Protein AF-A0A949HWE5-F1 (afdb_monomer)

Nearest PDB structures (foldseek):
  2y3c-assembly1_A  TM=7.876E-01  e=1.102E-12  Treponema denticola
  5hha-assembly1_A  TM=7.358E-01  e=3.346E-11  Pseudomonas aeruginosa PAO1

pLDDT: mean 82.24, std 19.06, range [35.03, 98.81]

Secondary structure (DSSP, 8-state):
-----------------HHHHHHHHHHHHHTTS-SEEE-TT--EEEEEPPEEEEES----TTS-------EEEEE-S-EEEESSPPBHHHHHHHHSS---SS-TT----GGG-TTPPPPPS--TTSBP-S--HHHHHHHHHHHHHSHHHHHTT----PPPHHHHHHHHHTT--SSSSSSS-GGGGGGT---TTTSTTS---TT-S---TTS---TTSSS----SS---PPPSS-EE-

Foldseek 3Di:
DDDDPPPDDPDPDDPDPPVVVVVVVVVVVVVPDDQWDAAPLGFIKGWDDWDKDWWFDDDDVPPPPQQRDTAMETEPHIDIDTLWAQFQQNLCVQVVHAPAPQAPPDPDDCPQFVQADRADNDRRQWHGDPADQVNQQVSQVSSCVDPRNVVVVHGGGFAAPSRLVCLQCVPPPDPGLDDDDPVCVLQAAQDDPRVSRAADGIPPHDHGPRSRGHSRYRDDGDHPDDDDRDDPHYHYD

Sequence (237 aa):
MKRLLIAIFLAVFVPLGIASYAVLTVLLAFFQSPQELTNSIGMKFRRIAPGSYLMGTQEHPGSPKIGEQVHRVKINHPFYLGVYEVTQAQYERIMGTTPSFYQAPNIQPAFLHPNRSAPKSDTSGYPVEKVSWEDATEFCERLSDLAEEKAAGRIYHLPTEAQWEYACRAGTKSSFSFDGEPNNLGEYGWYWDNSRGQTHPVGELKPNAWGLYDMHGNVSEWCLDWFDQYPETTQTD

Mean predicted aligned error: 10.48 Å

Radius of gyration: 21.4 Å; Cα contacts (8 Å, |Δi|>4): 353; chains: 1; bounding box: 64×41×55 Å

Structure (mmCIF, N/CA/C/O backbone):
data_AF-A0A949HWE5-F1
#
_entry.id   AF-A0A949HWE5-F1
#
loop_
_atom_site.group_PDB
_atom_site.id
_atom_site.type_symbol
_atom_site.label_atom_id
_atom_site.label_alt_id
_atom_site.label_comp_id
_atom_site.label_asym_id
_atom_site.label_entity_id
_atom_site.label_seq_id
_atom_site.pdbx_PDB_ins_code
_atom_site.Cartn_x
_atom_site.Cartn_y
_atom_site.Cartn_z
_atom_site.occupancy
_atom_site.B_iso_or_equiv
_atom_site.auth_seq_id
_atom_site.auth_comp_id
_atom_site.auth_asym_id
_atom_site.auth_atom_id
_atom_site.pdbx_PDB_model_num
ATOM 1 N N . MET A 1 1 ? -34.490 -22.478 -12.183 1.00 38.81 1 MET A N 1
ATOM 2 C CA . MET A 1 1 ? -34.540 -23.413 -11.034 1.00 38.81 1 MET A CA 1
ATOM 3 C C . MET A 1 1 ? -33.124 -23.706 -10.540 1.00 38.81 1 MET A C 1
ATOM 5 O O . MET A 1 1 ? -32.494 -24.635 -11.022 1.00 38.81 1 MET A O 1
ATOM 9 N N . LYS A 1 2 ? -32.599 -22.904 -9.610 1.00 35.03 2 LYS A N 1
ATOM 10 C CA . LYS A 1 2 ? -31.401 -23.227 -8.817 1.00 35.03 2 LYS A CA 1
ATOM 11 C C . LYS A 1 2 ? -31.800 -23.018 -7.359 1.00 35.03 2 LYS A C 1
ATOM 13 O O . LYS A 1 2 ? -32.315 -21.959 -7.016 1.00 35.03 2 LYS A O 1
ATOM 18 N N . ARG A 1 3 ? -31.730 -24.092 -6.572 1.00 38.19 3 ARG A N 1
ATOM 19 C CA . ARG A 1 3 ? -32.268 -24.174 -5.211 1.00 38.19 3 ARG A CA 1
ATOM 20 C C . ARG A 1 3 ? -31.373 -23.381 -4.261 1.00 38.19 3 ARG A C 1
ATOM 22 O O . ARG A 1 3 ? -30.200 -23.699 -4.108 1.00 38.19 3 ARG A O 1
ATOM 29 N N . LEU A 1 4 ? -31.966 -22.362 -3.653 1.00 36.38 4 LEU A N 1
ATOM 30 C CA . LEU A 1 4 ? -31.455 -21.616 -2.515 1.00 36.38 4 LEU A CA 1
ATOM 31 C C . LEU A 1 4 ? -31.485 -22.555 -1.294 1.00 36.38 4 LEU A C 1
ATOM 33 O O . LEU A 1 4 ? -32.560 -22.917 -0.820 1.00 36.38 4 LEU A O 1
ATOM 37 N N . LEU A 1 5 ? -30.322 -23.014 -0.831 1.00 37.12 5 LEU A N 1
ATOM 38 C CA . LEU A 1 5 ? -30.193 -23.721 0.444 1.00 37.12 5 LEU A CA 1
ATOM 39 C C . LEU A 1 5 ? -30.202 -22.672 1.561 1.00 37.12 5 LEU A C 1
ATOM 41 O O . LEU A 1 5 ? -29.175 -22.095 1.901 1.00 37.12 5 LEU A O 1
ATOM 45 N N . ILE A 1 6 ? -31.390 -22.400 2.097 1.00 39.31 6 ILE A N 1
ATOM 46 C CA . ILE A 1 6 ? -31.556 -21.689 3.365 1.00 39.31 6 ILE A CA 1
ATOM 47 C C . ILE A 1 6 ? -31.196 -22.691 4.467 1.00 39.31 6 ILE A C 1
ATOM 49 O O . ILE A 1 6 ? -31.960 -23.614 4.748 1.00 39.31 6 ILE A O 1
ATOM 53 N N . ALA A 1 7 ? -30.012 -22.545 5.059 1.00 39.16 7 ALA A N 1
ATOM 54 C CA . ALA A 1 7 ? -29.646 -23.270 6.268 1.00 39.16 7 ALA A CA 1
ATOM 55 C C . ALA A 1 7 ? -30.418 -22.667 7.452 1.00 39.16 7 ALA A C 1
ATOM 57 O O . ALA A 1 7 ? -30.064 -21.613 7.975 1.00 39.16 7 ALA A O 1
ATOM 58 N N . ILE A 1 8 ? -31.509 -23.321 7.849 1.00 39.44 8 ILE A N 1
ATOM 59 C CA . ILE A 1 8 ? -32.226 -23.018 9.090 1.00 39.44 8 ILE A CA 1
ATOM 60 C C . ILE A 1 8 ? -31.390 -23.594 10.238 1.00 39.44 8 ILE A C 1
ATOM 62 O O . ILE A 1 8 ? -31.397 -24.801 10.473 1.00 39.44 8 ILE A O 1
ATOM 66 N N . PHE A 1 9 ? -30.651 -22.740 10.946 1.00 40.50 9 PHE A N 1
ATOM 67 C CA . PHE A 1 9 ? -30.044 -23.109 12.222 1.00 40.50 9 PHE A CA 1
ATOM 68 C C . PHE A 1 9 ? -31.132 -23.123 13.301 1.00 40.50 9 PHE A C 1
ATOM 70 O O . PHE A 1 9 ? -31.633 -22.080 13.718 1.00 40.50 9 PHE A O 1
ATOM 77 N N . LEU A 1 10 ? -31.504 -24.321 13.756 1.00 37.59 10 LEU A N 1
ATOM 78 C CA . LEU A 1 10 ? -32.236 -24.509 15.006 1.00 37.59 10 LEU A CA 1
ATOM 79 C C . LEU A 1 10 ? -31.323 -24.075 16.161 1.00 37.59 10 LEU A C 1
ATOM 81 O O . LEU A 1 10 ? -30.383 -24.784 16.519 1.00 37.59 10 LEU A O 1
ATOM 85 N N . ALA A 1 11 ? -31.585 -22.900 16.729 1.00 42.94 11 ALA A N 1
ATOM 86 C CA . ALA A 1 11 ? -30.927 -22.449 17.946 1.00 42.94 11 ALA A CA 1
ATOM 87 C C . ALA A 1 11 ? -31.433 -23.285 19.132 1.00 42.94 11 ALA A C 1
ATOM 89 O O . ALA A 1 11 ? -32.520 -23.053 19.660 1.00 42.94 11 ALA A O 1
ATOM 90 N N . VAL A 1 12 ? -30.647 -24.278 19.551 1.00 41.66 12 VAL A N 1
ATOM 91 C CA . VAL A 1 12 ? -30.813 -24.905 20.865 1.00 41.66 12 VAL A CA 1
ATOM 92 C C . VAL A 1 12 ? -30.362 -23.876 21.899 1.00 41.66 12 VAL A C 1
ATOM 94 O O . VAL A 1 12 ? -29.180 -23.552 21.991 1.00 41.66 12 VAL A O 1
ATOM 97 N N . PHE A 1 13 ? -31.317 -23.318 22.643 1.00 47.50 13 PHE A N 1
ATOM 98 C CA . PHE A 1 13 ? -31.061 -22.308 23.668 1.00 47.50 13 PHE A CA 1
ATOM 99 C C . PHE A 1 13 ? -30.463 -22.984 24.911 1.00 47.50 13 PHE A C 1
ATOM 101 O O . PHE A 1 13 ? -31.169 -23.354 25.847 1.00 47.50 13 PHE A O 1
ATOM 108 N N . VAL A 1 14 ? -29.149 -23.204 24.899 1.00 55.50 14 VAL A N 1
ATOM 109 C CA . VAL A 1 14 ? -28.396 -23.551 26.109 1.00 55.50 14 VAL A CA 1
ATOM 110 C C . VAL A 1 14 ? -28.066 -22.235 26.820 1.00 55.50 14 VAL A C 1
ATOM 112 O O . VAL A 1 14 ? -27.468 -21.363 26.186 1.00 55.50 14 VAL A O 1
ATOM 115 N N . PRO A 1 15 ? -28.441 -22.038 28.098 1.00 53.91 15 PRO A N 1
ATOM 116 C CA . PRO A 1 15 ? -28.101 -20.824 28.826 1.00 53.91 15 PRO A CA 1
ATOM 117 C C . PRO A 1 15 ? -26.590 -20.811 29.079 1.00 53.91 15 PRO A C 1
ATOM 119 O O . PRO A 1 15 ? -26.083 -21.418 30.019 1.00 53.91 15 PRO A O 1
ATOM 122 N N . LEU A 1 16 ? -25.855 -20.156 28.186 1.00 56.56 16 LEU A N 1
ATOM 123 C CA . LEU A 1 16 ? -24.427 -19.916 28.324 1.00 56.56 16 LEU A CA 1
ATOM 124 C C . LEU A 1 16 ? -24.213 -18.736 29.281 1.00 56.56 16 LEU A C 1
ATOM 126 O O . LEU A 1 16 ? -24.880 -17.708 29.171 1.00 56.56 16 LEU A O 1
ATOM 130 N N . GLY A 1 17 ? -23.287 -18.886 30.232 1.00 59.69 17 GLY A N 1
ATOM 131 C CA . GLY A 1 17 ? -22.918 -17.812 31.159 1.00 59.69 17 GLY A CA 1
ATOM 132 C C . GLY A 1 17 ? -22.371 -16.580 30.426 1.00 59.69 17 GLY A C 1
ATOM 133 O O . GLY A 1 17 ? -21.904 -16.678 29.294 1.00 59.69 17 GLY A O 1
ATOM 134 N N . ILE A 1 18 ? -22.389 -15.414 31.082 1.00 61.22 18 ILE A N 1
ATOM 135 C CA . ILE A 1 18 ? -22.022 -14.106 30.495 1.00 61.22 18 ILE A CA 1
ATOM 136 C C . ILE A 1 18 ? -20.657 -14.142 29.772 1.00 61.22 18 ILE A C 1
ATOM 138 O O . ILE A 1 18 ? -20.526 -13.602 28.675 1.00 61.22 18 ILE A O 1
ATOM 142 N N . ALA A 1 19 ? -19.664 -14.847 30.328 1.00 58.31 19 ALA A N 1
ATOM 143 C CA . ALA A 1 19 ? -18.353 -15.029 29.699 1.00 58.31 19 ALA A CA 1
ATOM 144 C C . ALA A 1 19 ? -18.422 -15.830 28.384 1.00 58.31 19 ALA A C 1
ATOM 146 O O . ALA A 1 19 ? -17.785 -15.471 27.399 1.00 58.31 19 ALA A O 1
ATOM 147 N N . SER A 1 20 ? -19.240 -16.882 28.333 1.00 59.69 20 SER A N 1
ATOM 148 C CA . SER A 1 20 ? -19.458 -17.690 27.130 1.00 59.69 20 SER A CA 1
ATOM 149 C C . SER A 1 20 ? -20.243 -16.934 26.055 1.00 59.69 20 SER A C 1
ATOM 151 O O . SER A 1 20 ? -20.000 -17.152 24.872 1.00 59.69 20 SER A O 1
ATOM 153 N N . TYR A 1 21 ? -21.131 -16.013 26.443 1.00 59.31 21 TYR A N 1
ATOM 154 C CA . TYR A 1 21 ? -21.848 -15.148 25.503 1.00 59.31 21 TYR A CA 1
ATOM 155 C C . TYR A 1 21 ? -20.911 -14.126 24.845 1.00 59.31 21 TYR A C 1
ATOM 157 O O . TYR A 1 21 ? -20.956 -13.959 23.631 1.00 59.31 21 TYR A O 1
ATOM 165 N N . ALA A 1 22 ? -20.011 -13.507 25.620 1.00 60.22 22 ALA A N 1
ATOM 166 C CA . ALA A 1 22 ? -18.993 -12.588 25.104 1.00 60.22 22 ALA A CA 1
ATOM 167 C C . ALA A 1 22 ? -17.976 -13.289 24.183 1.00 60.22 22 ALA A C 1
ATOM 169 O O . ALA A 1 22 ? -17.593 -12.755 23.146 1.00 60.22 22 ALA A O 1
ATOM 170 N N . VAL A 1 23 ? -17.567 -14.515 24.523 1.00 59.81 23 VAL A N 1
ATOM 171 C CA . VAL A 1 23 ? -16.705 -15.328 23.650 1.00 59.81 23 VAL A CA 1
ATOM 172 C C . VAL A 1 23 ? -17.436 -15.696 22.354 1.00 59.81 23 VAL A C 1
ATOM 174 O O . VAL A 1 23 ? -16.849 -15.604 21.279 1.00 59.81 23 VAL A O 1
ATOM 177 N N . LEU A 1 24 ? -18.724 -16.052 22.425 1.00 55.31 24 LEU A N 1
ATOM 178 C CA . LEU A 1 24 ? -19.527 -16.385 21.247 1.00 55.31 24 LEU A CA 1
ATOM 179 C C . LEU A 1 24 ? -19.761 -15.170 20.334 1.00 55.31 24 LEU A C 1
ATOM 181 O O . LEU A 1 24 ? -19.674 -15.313 19.117 1.00 55.31 24 LEU A O 1
ATOM 185 N N . THR A 1 25 ? -20.011 -13.975 20.879 1.00 56.41 25 THR A N 1
ATOM 186 C CA . THR A 1 25 ? -20.168 -12.749 20.074 1.00 56.41 25 THR A CA 1
ATOM 187 C C . THR A 1 25 ? -18.863 -12.315 19.414 1.00 56.41 25 THR A C 1
ATOM 189 O O . THR A 1 25 ? -18.885 -11.937 18.244 1.00 56.41 25 THR A O 1
ATOM 192 N N . VAL A 1 26 ? -17.721 -12.430 20.101 1.00 59.00 26 VAL A N 1
ATOM 193 C CA . VAL A 1 26 ? -16.399 -12.177 19.500 1.00 59.00 26 VAL A CA 1
ATOM 194 C C . VAL A 1 26 ? -16.118 -13.181 18.380 1.00 59.00 26 VAL A C 1
ATOM 196 O O . VAL A 1 26 ? -15.745 -12.775 17.282 1.00 59.00 26 VAL A O 1
ATOM 199 N N . LEU A 1 27 ? -16.365 -14.476 18.604 1.00 53.75 27 LEU A N 1
ATOM 200 C CA . LEU A 1 27 ? -16.194 -15.504 17.572 1.00 53.75 27 LEU A CA 1
ATOM 201 C C . LEU A 1 27 ? -17.100 -15.258 16.354 1.00 53.75 27 LEU A C 1
ATOM 203 O O . LEU A 1 27 ? -16.629 -15.355 15.224 1.00 53.75 27 LEU A O 1
ATOM 207 N N . LEU A 1 28 ? -18.365 -14.879 16.557 1.00 52.12 28 LEU A N 1
ATOM 208 C CA . LEU A 1 28 ? -19.285 -14.540 15.465 1.00 52.12 28 LEU A CA 1
ATOM 209 C C . LEU A 1 28 ? -18.834 -13.295 14.683 1.00 52.12 28 LEU A C 1
ATOM 211 O O . LEU A 1 28 ? -18.900 -13.312 13.457 1.00 52.12 28 LEU A O 1
ATOM 215 N N . ALA A 1 29 ? -18.318 -12.258 15.351 1.00 53.81 29 ALA A N 1
ATOM 216 C CA . ALA A 1 29 ? -17.781 -11.067 14.685 1.00 53.81 29 ALA A CA 1
ATOM 217 C C . ALA A 1 29 ? -16.523 -11.379 13.847 1.00 53.81 29 ALA A C 1
ATOM 219 O O . ALA A 1 29 ? -16.365 -10.852 12.745 1.00 53.81 29 ALA A O 1
ATOM 220 N N . PHE A 1 30 ? -15.658 -12.292 14.310 1.00 52.59 30 PHE A N 1
ATOM 221 C CA . PHE A 1 30 ? -14.517 -12.790 13.526 1.00 52.59 30 PHE A CA 1
ATOM 222 C C . PHE A 1 30 ? -14.948 -13.525 12.247 1.00 52.59 30 PHE A C 1
ATOM 224 O O . PHE A 1 30 ? -14.266 -13.404 11.232 1.00 52.59 30 PHE A O 1
ATOM 231 N N . PHE A 1 31 ? -16.078 -14.238 12.270 1.00 53.22 31 PHE A N 1
ATOM 232 C CA . PHE A 1 31 ? -16.641 -14.915 11.093 1.00 53.22 31 PHE A CA 1
ATOM 233 C C . PHE A 1 31 ? -17.443 -13.995 10.154 1.00 53.22 31 PHE A C 1
ATOM 235 O O . PHE A 1 31 ? -17.832 -14.435 9.074 1.00 53.22 31 PHE A O 1
ATOM 242 N N . GLN A 1 32 ? -17.703 -12.741 10.536 1.00 61.12 32 GLN A N 1
ATOM 243 C CA . GLN A 1 32 ? -18.541 -11.818 9.758 1.00 61.12 32 GLN A CA 1
ATOM 244 C C . GLN A 1 32 ? -17.756 -10.846 8.869 1.00 61.12 32 GLN A C 1
ATOM 246 O O . GLN A 1 32 ? -18.315 -10.345 7.894 1.00 61.12 32 GLN A O 1
ATOM 251 N N . SER A 1 33 ? -16.480 -10.584 9.160 1.00 77.25 33 SER A N 1
ATOM 252 C CA . SER A 1 33 ? -15.671 -9.675 8.340 1.00 77.25 33 SER A CA 1
ATOM 253 C C . SER A 1 33 ? -15.203 -10.358 7.050 1.00 77.25 33 SER A C 1
ATOM 255 O O . SER A 1 33 ? -14.587 -11.425 7.124 1.00 77.25 33 SER A O 1
ATOM 257 N N . PRO A 1 34 ? -15.458 -9.772 5.867 1.00 87.56 34 PRO A N 1
ATOM 258 C CA . PRO A 1 34 ? -15.108 -10.405 4.604 1.00 87.56 34 PRO A CA 1
ATOM 259 C C . PRO A 1 34 ? -13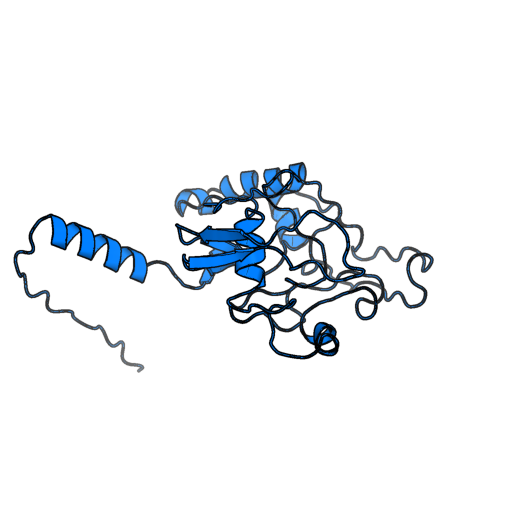.586 -10.473 4.403 1.00 87.56 34 PRO A C 1
ATOM 261 O O . PRO A 1 34 ? -12.838 -9.600 4.829 1.00 87.56 34 PRO A O 1
ATOM 264 N N . GLN A 1 35 ? -13.105 -11.518 3.727 1.00 92.00 35 GLN A N 1
ATOM 265 C CA . GLN A 1 35 ? -11.674 -11.651 3.414 1.00 92.00 35 GLN A CA 1
ATOM 266 C C . GLN A 1 35 ? -11.195 -10.578 2.420 1.00 92.00 35 GLN A C 1
ATOM 268 O O . GLN A 1 35 ? -10.030 -10.174 2.443 1.00 92.00 35 GLN A O 1
ATOM 273 N N . GLU A 1 36 ? -12.105 -10.120 1.561 1.00 94.81 36 GLU A N 1
ATOM 274 C CA . GLU A 1 36 ? -11.892 -9.070 0.575 1.00 94.81 36 GLU A CA 1
ATOM 275 C C . GLU A 1 36 ? -12.980 -8.008 0.711 1.00 94.81 36 GLU A C 1
ATOM 277 O O . GLU A 1 36 ? -14.156 -8.316 0.906 1.00 94.81 36 GLU A O 1
ATOM 282 N N . LEU A 1 37 ? -12.586 -6.751 0.578 1.00 95.62 37 LEU A N 1
ATOM 283 C CA . LEU A 1 37 ? -13.469 -5.597 0.630 1.00 95.62 37 LEU A CA 1
ATOM 284 C C . LEU A 1 37 ? -13.268 -4.774 -0.641 1.00 95.62 37 LEU A C 1
ATOM 286 O O . LEU A 1 37 ? -12.148 -4.638 -1.120 1.00 95.62 37 LEU A O 1
ATOM 290 N N . THR A 1 38 ? -14.337 -4.204 -1.190 1.00 98.06 38 THR A N 1
ATOM 291 C CA . THR A 1 38 ? -14.241 -3.148 -2.206 1.00 98.06 38 THR A CA 1
ATOM 292 C C . THR A 1 38 ? -14.961 -1.911 -1.693 1.00 98.06 38 THR A C 1
ATOM 294 O O . THR A 1 38 ? -16.103 -2.012 -1.237 1.00 98.06 38 THR A O 1
ATOM 297 N N . ASN A 1 39 ? -14.286 -0.763 -1.710 1.00 98.06 39 ASN A N 1
ATOM 298 C CA . ASN A 1 39 ? -14.859 0.491 -1.226 1.00 98.06 39 ASN A CA 1
ATOM 299 C C . ASN A 1 39 ? -15.674 1.223 -2.310 1.00 98.06 39 ASN A C 1
ATOM 301 O O . ASN A 1 39 ? -15.808 0.745 -3.439 1.00 98.06 39 ASN A O 1
ATOM 305 N N . SER A 1 40 ? -16.237 2.382 -1.971 1.00 98.25 40 SER A N 1
ATOM 306 C CA . SER A 1 40 ? -17.106 3.177 -2.857 1.00 98.25 40 SER A CA 1
ATOM 307 C C . SER A 1 40 ? -16.428 3.689 -4.132 1.00 98.25 40 SER A C 1
ATOM 309 O O . SER A 1 40 ? -17.114 3.982 -5.114 1.00 98.25 40 SER A O 1
ATOM 311 N N . ILE A 1 41 ? -15.094 3.757 -4.157 1.00 97.81 41 ILE A N 1
ATOM 312 C CA . ILE A 1 41 ? -14.315 4.173 -5.331 1.00 97.81 41 ILE A CA 1
ATOM 313 C C . ILE A 1 41 ? -13.671 2.997 -6.079 1.00 97.81 41 ILE A C 1
ATOM 315 O O . ILE A 1 41 ? -12.908 3.210 -7.018 1.00 97.81 41 ILE A O 1
ATOM 319 N N . GLY A 1 42 ? -13.993 1.757 -5.700 1.00 98.00 42 GLY A N 1
ATOM 320 C CA . GLY A 1 42 ? -13.513 0.552 -6.377 1.00 98.00 42 GLY A CA 1
ATOM 321 C C . GLY A 1 42 ? -12.129 0.070 -5.934 1.00 98.00 42 GLY A C 1
ATOM 322 O O . GLY A 1 42 ? -11.601 -0.861 -6.543 1.00 98.00 42 GLY A O 1
ATOM 323 N N . MET A 1 43 ? -11.536 0.651 -4.885 1.00 98.62 43 MET A N 1
ATOM 324 C CA . MET A 1 43 ? -10.314 0.104 -4.288 1.00 98.62 43 MET A CA 1
ATOM 325 C C . MET A 1 43 ? -10.621 -1.229 -3.616 1.00 98.62 43 MET A C 1
ATOM 327 O O . MET A 1 43 ? -11.601 -1.349 -2.876 1.00 98.62 43 MET A O 1
ATOM 331 N N . LYS A 1 44 ? -9.760 -2.218 -3.857 1.00 98.62 44 LYS A N 1
ATOM 332 C CA . LYS A 1 44 ? -9.839 -3.536 -3.230 1.00 98.62 44 LYS A CA 1
ATOM 333 C C . LYS A 1 44 ? -8.917 -3.590 -2.024 1.00 98.62 44 LYS A C 1
ATOM 335 O O . LYS A 1 44 ? -7.771 -3.163 -2.114 1.00 98.62 44 LYS A O 1
ATOM 340 N N . PHE A 1 45 ? -9.395 -4.186 -0.941 1.00 98.69 45 PHE A N 1
ATOM 341 C CA . PHE A 1 45 ? -8.625 -4.402 0.272 1.00 98.69 45 PHE A CA 1
ATOM 342 C C . PHE A 1 45 ? -8.651 -5.867 0.686 1.00 98.69 45 PHE A C 1
ATOM 344 O O . PHE A 1 45 ? -9.669 -6.552 0.551 1.00 98.69 45 PHE A O 1
ATOM 351 N N . ARG A 1 46 ? -7.530 -6.332 1.230 1.00 98.31 46 ARG A N 1
ATOM 352 C CA . ARG A 1 46 ? -7.341 -7.673 1.776 1.00 98.31 46 ARG A CA 1
ATOM 353 C C . ARG A 1 46 ? -7.342 -7.604 3.294 1.00 98.31 46 ARG A C 1
ATOM 355 O O . ARG A 1 46 ? -6.575 -6.837 3.869 1.00 98.31 46 ARG A O 1
ATOM 362 N N . ARG A 1 47 ? -8.151 -8.440 3.945 1.00 97.88 47 ARG A N 1
ATOM 363 C CA . ARG A 1 47 ? -8.083 -8.601 5.400 1.00 97.88 47 ARG A CA 1
ATOM 364 C C . ARG A 1 47 ? -6.822 -9.375 5.785 1.00 97.88 47 ARG A C 1
ATOM 366 O O . ARG A 1 47 ? -6.685 -10.545 5.424 1.00 97.88 47 ARG A O 1
ATOM 373 N N . ILE A 1 48 ? -5.952 -8.753 6.566 1.00 97.94 48 ILE A N 1
ATOM 374 C CA . ILE A 1 48 ? -4.736 -9.345 7.120 1.00 97.94 48 ILE A CA 1
ATOM 375 C C . ILE A 1 48 ? -5.019 -9.799 8.551 1.00 97.94 48 ILE A C 1
ATOM 377 O O . ILE A 1 48 ? -5.577 -9.059 9.362 1.00 97.94 48 ILE A O 1
ATOM 381 N N . ALA A 1 49 ? -4.711 -11.060 8.853 1.00 96.88 49 ALA A N 1
ATOM 382 C CA . ALA A 1 49 ? -4.962 -11.631 10.171 1.00 96.88 49 ALA A CA 1
ATOM 383 C C . ALA A 1 49 ? -3.871 -11.216 11.178 1.00 96.88 49 ALA A C 1
ATOM 385 O O . ALA A 1 49 ? -2.707 -11.111 10.786 1.00 96.88 49 ALA A O 1
ATOM 386 N N . PRO A 1 50 ? -4.211 -11.063 12.475 1.00 96.44 50 PRO A N 1
ATOM 387 C CA . PRO A 1 50 ? -3.223 -10.892 13.534 1.00 96.44 50 PRO A CA 1
ATOM 388 C C . PRO A 1 50 ? -2.169 -11.994 13.498 1.00 96.44 50 PRO A C 1
ATOM 390 O O . PRO A 1 50 ? -2.459 -13.138 13.135 1.00 96.44 50 PRO A O 1
ATOM 393 N N . GLY A 1 51 ? -0.968 -11.674 13.955 1.00 96.06 51 GLY A N 1
ATOM 394 C CA . GLY A 1 51 ? 0.106 -12.648 14.031 1.00 96.06 51 GLY A CA 1
ATOM 395 C C . GLY A 1 51 ? 1.396 -12.056 14.561 1.00 96.06 51 GLY A C 1
ATOM 396 O O . GLY A 1 51 ? 1.423 -11.004 15.199 1.00 96.06 51 GLY A O 1
ATOM 397 N N . SER A 1 52 ? 2.485 -12.782 14.363 1.00 95.00 52 SER A N 1
ATOM 398 C CA . SER A 1 52 ? 3.809 -12.322 14.761 1.00 95.00 52 SER A CA 1
ATOM 399 C C . SER A 1 52 ? 4.841 -12.790 13.758 1.00 95.00 52 SER A C 1
ATOM 401 O O . SER A 1 52 ? 4.746 -13.906 13.244 1.00 95.00 52 SER A O 1
ATOM 403 N N . TYR A 1 53 ? 5.846 -11.959 13.530 1.00 93.62 53 TYR A N 1
ATOM 404 C CA . TYR A 1 53 ? 6.941 -12.250 12.618 1.00 93.62 53 TYR A CA 1
ATOM 405 C C . TYR A 1 53 ? 8.240 -11.620 13.124 1.00 93.62 53 TYR A C 1
ATOM 407 O O . TYR A 1 53 ? 8.262 -10.964 14.170 1.00 93.62 53 TYR A O 1
ATOM 415 N N . LEU A 1 54 ? 9.332 -11.916 12.426 1.00 90.88 54 LEU A N 1
ATOM 416 C CA . LEU A 1 54 ? 10.610 -11.251 12.629 1.00 90.88 54 LEU A CA 1
ATOM 417 C C . LEU A 1 54 ? 10.736 -10.177 11.552 1.00 90.88 54 LEU A C 1
ATOM 419 O O . LEU A 1 54 ? 10.744 -10.529 10.372 1.00 90.88 54 LEU A O 1
ATOM 423 N N . MET A 1 55 ? 10.776 -8.919 11.979 1.00 89.25 55 MET A N 1
ATOM 424 C CA . MET A 1 55 ? 10.956 -7.762 11.108 1.00 89.25 55 MET A CA 1
ATOM 425 C C . MET A 1 55 ? 12.443 -7.472 10.924 1.00 89.25 55 MET A C 1
ATOM 427 O O . MET A 1 55 ? 13.222 -7.728 11.846 1.00 89.25 55 MET A O 1
ATOM 431 N N . GLY A 1 56 ? 12.821 -6.950 9.759 1.00 84.62 56 GLY A N 1
ATOM 432 C CA . GLY A 1 56 ? 14.199 -6.612 9.410 1.00 84.62 56 GLY A CA 1
ATOM 433 C C . GLY A 1 56 ? 14.988 -7.767 8.788 1.00 84.62 56 GLY A C 1
ATOM 434 O O . GLY A 1 56 ? 14.493 -8.887 8.593 1.00 84.62 56 GLY A O 1
ATOM 435 N N . THR A 1 57 ? 16.251 -7.496 8.470 1.00 77.06 57 THR A N 1
ATOM 436 C CA . THR A 1 57 ? 17.134 -8.419 7.749 1.00 77.06 57 THR A CA 1
ATOM 437 C C . THR A 1 57 ? 18.423 -8.637 8.533 1.00 77.06 57 THR A C 1
ATOM 439 O O . THR A 1 57 ? 19.017 -7.699 9.051 1.00 77.06 57 THR A O 1
ATOM 442 N N . GLN A 1 58 ? 18.898 -9.884 8.631 1.00 65.69 58 GLN A N 1
ATOM 443 C CA . GLN A 1 58 ? 20.217 -10.123 9.226 1.00 65.69 58 GLN A CA 1
ATOM 444 C C . GLN A 1 58 ? 21.299 -9.470 8.362 1.00 65.69 58 GLN A C 1
ATOM 446 O O . GLN A 1 58 ? 21.367 -9.725 7.160 1.00 65.69 58 GLN A O 1
ATOM 451 N N . GLU A 1 59 ? 22.165 -8.666 8.981 1.00 59.59 59 GLU A N 1
ATOM 452 C CA . GLU A 1 59 ? 23.294 -8.065 8.277 1.00 59.59 59 GLU A CA 1
ATOM 453 C C . GLU A 1 59 ? 24.189 -9.151 7.653 1.00 59.59 59 GLU A C 1
ATOM 455 O O . GLU A 1 59 ? 24.587 -10.132 8.294 1.00 59.59 59 GLU A O 1
ATOM 460 N N . HIS A 1 60 ? 24.553 -8.948 6.390 1.00 58.38 60 HIS A N 1
ATOM 461 C CA . HIS A 1 60 ? 25.562 -9.738 5.694 1.00 58.38 60 HIS A CA 1
ATOM 462 C C . HIS A 1 60 ? 26.684 -8.810 5.214 1.00 58.38 60 HIS A C 1
ATOM 464 O O . HIS A 1 60 ? 26.441 -7.627 4.975 1.00 58.38 60 HIS A O 1
ATOM 470 N N . PRO A 1 61 ? 27.931 -9.291 5.050 1.00 49.25 61 PRO A N 1
ATOM 471 C CA . PRO A 1 61 ? 29.011 -8.452 4.538 1.00 49.25 61 PRO A CA 1
ATOM 472 C C . PRO A 1 61 ? 28.637 -7.835 3.178 1.00 49.25 61 PRO A C 1
ATOM 474 O O . PRO A 1 61 ? 28.540 -8.545 2.181 1.00 49.25 61 PRO A O 1
ATOM 477 N N . GLY A 1 62 ? 28.419 -6.516 3.148 1.00 52.22 62 GLY A N 1
ATOM 478 C CA . GLY A 1 62 ? 27.995 -5.772 1.956 1.00 52.22 62 GLY A CA 1
ATOM 479 C C . GLY A 1 62 ? 26.521 -5.345 1.928 1.00 52.22 62 GLY A C 1
ATOM 480 O O . GLY A 1 62 ? 26.155 -4.603 1.018 1.00 52.22 62 GLY A O 1
ATOM 481 N N . SER A 1 63 ? 25.688 -5.739 2.902 1.00 54.94 63 SER A N 1
ATOM 482 C CA . SER A 1 63 ? 24.347 -5.161 3.048 1.00 54.94 63 SER A CA 1
ATOM 483 C C . SER A 1 63 ? 24.446 -3.690 3.481 1.00 54.94 63 SER A C 1
ATOM 485 O O . SER A 1 63 ? 25.365 -3.334 4.233 1.00 54.94 63 SER A O 1
ATOM 487 N N . PRO A 1 64 ? 23.538 -2.810 3.020 1.00 50.50 64 PRO A N 1
ATOM 488 C CA . PRO A 1 64 ? 23.431 -1.463 3.562 1.00 50.50 64 PRO A CA 1
ATOM 489 C C . PRO A 1 64 ? 23.323 -1.536 5.089 1.00 50.50 64 PRO A C 1
ATOM 491 O O . PRO A 1 64 ? 22.513 -2.294 5.611 1.00 50.50 64 PRO A O 1
ATOM 494 N N . LYS A 1 65 ? 24.139 -0.756 5.810 1.00 51.97 65 LYS A N 1
ATOM 495 C CA . LYS A 1 65 ? 24.031 -0.592 7.272 1.00 51.97 65 LYS A CA 1
ATOM 496 C C . LYS A 1 65 ? 22.875 0.346 7.619 1.00 51.97 65 LYS A C 1
ATOM 498 O O . LYS A 1 65 ? 23.065 1.367 8.278 1.00 51.97 65 LYS A O 1
ATOM 503 N N . ILE A 1 66 ? 21.704 0.066 7.075 1.00 54.12 66 ILE A N 1
ATOM 504 C CA . ILE A 1 66 ? 20.466 0.663 7.556 1.00 54.12 66 ILE A CA 1
ATOM 505 C C . ILE A 1 66 ? 20.108 -0.220 8.743 1.00 54.12 66 ILE A C 1
ATOM 507 O O . ILE A 1 66 ? 20.177 -1.434 8.610 1.00 54.12 66 ILE A O 1
ATOM 511 N N . GLY A 1 67 ? 19.901 0.360 9.923 1.00 53.22 67 GLY A N 1
ATOM 512 C CA . GLY A 1 67 ? 19.921 -0.339 11.213 1.00 53.22 67 GLY A CA 1
ATOM 513 C C . GLY A 1 67 ? 18.787 -1.339 11.463 1.00 53.22 67 GLY A C 1
ATOM 514 O O . GLY A 1 67 ? 18.318 -1.390 12.592 1.00 53.22 67 GLY A O 1
ATOM 515 N N . GLU A 1 68 ? 18.367 -2.105 10.451 1.00 62.41 68 GLU A N 1
ATOM 516 C CA . GLU A 1 68 ? 17.366 -3.177 10.397 1.00 62.41 68 GLU A CA 1
ATOM 517 C C . GLU A 1 68 ? 17.730 -4.352 11.314 1.00 62.41 68 GLU A C 1
ATOM 519 O O . GLU A 1 68 ? 17.924 -5.492 10.886 1.00 62.41 68 GLU A O 1
ATOM 524 N N . GLN A 1 69 ? 17.852 -4.091 12.612 1.00 71.56 69 GLN A N 1
ATOM 525 C CA . GLN A 1 69 ? 18.031 -5.152 13.581 1.00 71.56 69 GLN A CA 1
ATOM 526 C C . GLN A 1 69 ? 16.804 -6.055 13.573 1.00 71.56 69 GLN A C 1
ATOM 528 O O . GLN A 1 69 ? 15.666 -5.601 13.706 1.00 71.56 69 GLN A O 1
ATOM 533 N N . VAL A 1 70 ? 17.056 -7.357 13.460 1.00 83.50 70 VAL A N 1
ATOM 534 C CA . VAL A 1 70 ? 15.987 -8.345 13.490 1.00 83.50 70 VAL A CA 1
ATOM 535 C C . VAL A 1 70 ? 15.331 -8.349 14.866 1.00 83.50 70 VAL A C 1
ATOM 537 O O . VAL A 1 70 ? 15.959 -8.724 15.858 1.00 83.50 70 VAL A O 1
ATOM 540 N N . HIS A 1 71 ? 14.048 -8.009 14.923 1.00 85.75 71 HIS A N 1
ATOM 541 C CA . HIS A 1 71 ? 13.272 -7.992 16.160 1.00 85.75 71 HIS A CA 1
ATOM 542 C C . HIS A 1 71 ? 11.886 -8.609 15.946 1.00 85.75 71 HIS A C 1
ATOM 544 O O . HIS A 1 71 ? 11.391 -8.761 14.828 1.00 85.75 71 HIS A O 1
ATOM 550 N N . ARG A 1 72 ? 11.260 -9.060 17.038 1.00 90.56 72 ARG A N 1
ATOM 551 C CA . ARG A 1 72 ? 9.920 -9.652 16.979 1.00 90.56 72 ARG A CA 1
ATOM 552 C C . ARG A 1 72 ? 8.877 -8.543 16.964 1.00 90.56 72 ARG A C 1
ATOM 554 O O . ARG A 1 72 ? 8.845 -7.731 17.883 1.00 90.56 72 ARG A O 1
ATOM 561 N N . VAL A 1 73 ? 7.970 -8.613 15.999 1.00 92.81 73 VAL A N 1
ATOM 562 C CA . VAL A 1 73 ? 6.794 -7.745 15.910 1.00 92.81 73 VAL A CA 1
ATOM 563 C C . VAL A 1 73 ? 5.535 -8.576 16.113 1.00 92.81 73 VAL A C 1
ATOM 565 O O . VAL A 1 73 ? 5.434 -9.710 15.621 1.00 92.81 73 VAL A O 1
ATOM 568 N N . LYS A 1 74 ? 4.565 -8.024 16.843 1.00 95.44 74 LYS A N 1
ATOM 569 C CA . LYS A 1 74 ? 3.228 -8.601 16.997 1.00 95.44 74 LYS A CA 1
ATOM 570 C C . LYS A 1 74 ? 2.167 -7.651 16.447 1.00 95.44 74 LYS A C 1
ATOM 572 O O . LYS A 1 74 ? 1.979 -6.568 16.985 1.00 95.44 74 LYS A O 1
ATOM 577 N N . ILE A 1 75 ? 1.423 -8.128 15.450 1.00 96.44 75 ILE A N 1
ATOM 578 C CA . ILE A 1 75 ? 0.209 -7.484 14.945 1.00 96.44 75 ILE A CA 1
ATOM 579 C C . ILE A 1 75 ? -0.967 -7.995 15.778 1.00 96.44 75 ILE A C 1
ATOM 581 O O . ILE A 1 75 ? -1.331 -9.173 15.686 1.00 96.44 75 ILE A O 1
ATOM 585 N N . ASN A 1 76 ? -1.537 -7.145 16.633 1.00 92.38 76 ASN A N 1
ATOM 586 C CA . ASN A 1 76 ? -2.585 -7.557 17.576 1.00 92.38 76 ASN A CA 1
ATOM 587 C C . ASN A 1 76 ? -3.978 -7.628 16.959 1.00 92.38 76 ASN A C 1
ATOM 589 O O . ASN A 1 76 ? -4.791 -8.468 17.357 1.00 92.38 76 ASN A O 1
ATOM 593 N N . HIS A 1 77 ? -4.260 -6.739 16.014 1.00 93.31 77 HIS A N 1
ATOM 594 C CA . HIS A 1 77 ? -5.587 -6.564 15.447 1.00 93.31 77 HIS A CA 1
ATOM 595 C C . HIS A 1 77 ? -5.564 -6.850 13.946 1.00 93.31 77 HIS A C 1
ATOM 597 O O . HIS A 1 77 ? -4.576 -6.556 13.278 1.00 93.31 77 HIS A O 1
ATOM 603 N N . PRO A 1 78 ? -6.624 -7.471 13.396 1.00 95.94 78 PRO A N 1
ATOM 604 C CA . PRO A 1 78 ? -6.737 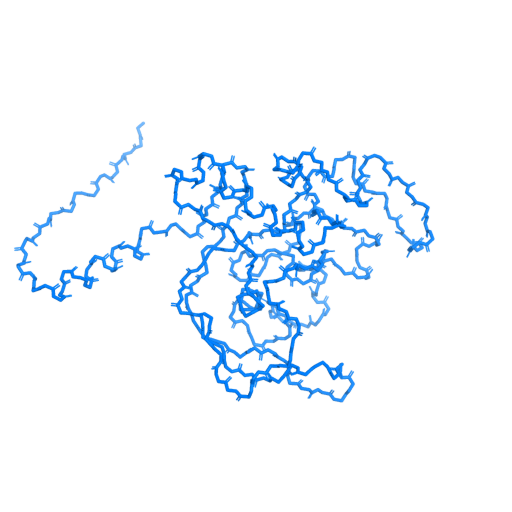-7.584 11.956 1.00 95.94 78 PRO A CA 1
ATOM 605 C C . PRO A 1 78 ? -6.866 -6.186 11.364 1.00 95.94 78 PRO A C 1
ATOM 607 O O . PRO A 1 78 ? -7.590 -5.351 11.904 1.00 95.94 78 PRO A O 1
ATOM 610 N N . PHE A 1 79 ? -6.250 -5.980 10.213 1.00 97.06 79 PHE A N 1
ATOM 611 C CA . PHE A 1 79 ? -6.385 -4.752 9.445 1.00 97.06 79 PHE A CA 1
ATOM 612 C C . PHE A 1 79 ? -6.699 -5.092 7.991 1.00 97.06 79 PHE A C 1
ATOM 614 O O . PHE A 1 79 ? -6.612 -6.249 7.570 1.00 97.06 79 PHE A O 1
ATOM 621 N N . TYR A 1 80 ? -7.123 -4.093 7.231 1.00 98.38 80 TYR A N 1
ATOM 622 C CA . TYR A 1 80 ? -7.274 -4.207 5.789 1.00 98.38 80 TYR A CA 1
ATOM 623 C C . TYR A 1 80 ? -6.144 -3.431 5.127 1.00 98.38 80 TYR A C 1
ATOM 625 O O . TYR A 1 80 ? -5.919 -2.279 5.482 1.00 98.38 80 TYR A O 1
ATOM 633 N N . LEU A 1 81 ? -5.472 -4.045 4.158 1.00 98.69 81 LEU A N 1
ATOM 634 C CA . LEU A 1 81 ? -4.469 -3.379 3.329 1.00 98.69 81 LEU A CA 1
ATOM 635 C C . LEU A 1 81 ? -4.955 -3.314 1.884 1.00 98.69 81 LEU A C 1
ATOM 637 O O . LEU A 1 81 ? -5.648 -4.232 1.431 1.00 98.69 81 LEU A O 1
ATOM 641 N N . GLY A 1 82 ? -4.623 -2.234 1.174 1.00 98.62 82 GLY A N 1
ATOM 642 C CA . GLY A 1 82 ? -4.879 -2.133 -0.262 1.00 98.62 82 GLY A CA 1
ATOM 643 C C . GLY A 1 82 ? -4.271 -3.331 -0.992 1.00 98.62 82 GLY A C 1
ATOM 644 O O . GLY A 1 82 ? -3.146 -3.724 -0.717 1.00 98.62 82 GLY A O 1
ATOM 645 N N . VAL A 1 83 ? -5.037 -3.958 -1.887 1.00 98.81 83 VAL A N 1
ATOM 646 C CA . VAL A 1 83 ? -4.550 -5.092 -2.702 1.00 98.81 83 VAL A CA 1
ATOM 647 C C . VAL A 1 83 ? -3.487 -4.646 -3.709 1.00 98.81 83 VAL A C 1
ATOM 649 O O . VAL A 1 83 ? -2.655 -5.451 -4.123 1.00 98.81 83 VAL A O 1
ATOM 652 N N . TYR A 1 84 ? -3.558 -3.376 -4.092 1.00 98.75 84 TYR A N 1
ATOM 653 C CA . TYR A 1 84 ? -2.704 -2.691 -5.044 1.00 98.75 84 TYR A CA 1
ATOM 654 C C . TYR A 1 84 ? -2.284 -1.348 -4.445 1.00 98.75 84 TYR A C 1
ATOM 656 O O . TYR A 1 84 ? -2.995 -0.813 -3.584 1.00 98.75 84 TYR A O 1
ATOM 664 N N . GLU A 1 85 ? -1.221 -0.765 -4.988 1.00 98.81 85 GLU A N 1
ATOM 665 C CA . GLU A 1 85 ? -0.913 0.658 -4.841 1.00 98.81 85 GLU A CA 1
ATOM 666 C C . GLU A 1 85 ? -2.129 1.520 -5.253 1.00 98.81 85 GLU A C 1
ATOM 668 O O . GLU A 1 85 ? -2.944 1.130 -6.102 1.00 98.81 85 GLU A O 1
ATOM 673 N N . VAL A 1 86 ? -2.268 2.717 -4.669 1.00 98.75 86 VAL A N 1
ATOM 674 C CA . VAL A 1 86 ? -3.325 3.662 -5.068 1.00 98.75 86 VAL A CA 1
ATOM 675 C C . VAL A 1 86 ? -3.094 4.072 -6.520 1.00 98.75 86 VAL A C 1
ATOM 677 O O . VAL A 1 86 ? -2.035 4.586 -6.873 1.00 98.75 86 VAL A O 1
ATOM 680 N N . THR A 1 87 ? -4.090 3.866 -7.377 1.00 98.56 87 THR A N 1
ATOM 681 C CA . THR A 1 87 ? -3.960 4.194 -8.804 1.00 98.56 87 THR A CA 1
ATOM 682 C C . THR A 1 87 ? -4.151 5.685 -9.081 1.00 98.56 87 THR A C 1
ATOM 684 O O . THR A 1 87 ? -4.822 6.387 -8.320 1.00 98.56 87 THR A O 1
ATOM 687 N N . GLN A 1 88 ? -3.644 6.167 -10.219 1.00 97.31 88 GLN A N 1
ATOM 688 C CA . GLN A 1 88 ? -3.822 7.553 -10.666 1.00 97.31 88 GLN A CA 1
ATOM 689 C C . GLN A 1 88 ? -5.300 7.958 -10.714 1.00 97.31 88 GLN A C 1
ATOM 691 O O . GLN A 1 88 ? -5.647 9.027 -10.219 1.00 97.31 88 GLN A O 1
ATOM 696 N N . ALA A 1 89 ? -6.183 7.097 -11.235 1.00 97.38 89 ALA A N 1
ATOM 697 C CA . ALA A 1 89 ? -7.613 7.401 -11.313 1.00 97.38 89 ALA A CA 1
ATOM 698 C C . ALA A 1 89 ? -8.310 7.409 -9.942 1.00 97.38 89 ALA A C 1
ATOM 700 O O . ALA A 1 89 ? -9.220 8.207 -9.715 1.00 97.38 89 ALA A O 1
ATOM 701 N N . GLN A 1 90 ? -7.902 6.535 -9.016 1.00 98.62 90 GLN A N 1
ATOM 702 C CA . GLN A 1 90 ? -8.425 6.550 -7.644 1.00 98.62 90 GLN A CA 1
ATOM 703 C C . GLN A 1 90 ? -7.979 7.810 -6.904 1.00 98.62 90 GLN A C 1
ATOM 705 O O . GLN A 1 90 ? -8.804 8.453 -6.257 1.00 98.62 90 GLN A O 1
ATOM 710 N N . TYR A 1 91 ? -6.706 8.182 -7.041 1.00 98.62 91 TYR A N 1
ATOM 711 C CA . TYR A 1 91 ? -6.158 9.396 -6.450 1.00 98.62 91 TYR A CA 1
ATOM 712 C C . TYR A 1 91 ? -6.849 10.647 -6.998 1.00 98.62 91 TYR A C 1
ATOM 714 O O . TYR A 1 91 ? -7.386 11.435 -6.224 1.00 98.62 91 TYR A O 1
ATOM 722 N N . GLU A 1 92 ? -6.940 10.788 -8.323 1.00 97.44 92 GLU A N 1
ATOM 723 C CA . GLU A 1 92 ? -7.610 11.920 -8.977 1.00 97.44 92 GLU A CA 1
ATOM 724 C C . GLU A 1 92 ? -9.084 12.032 -8.572 1.00 97.44 92 GLU A C 1
ATOM 726 O O . GLU A 1 92 ? -9.585 13.133 -8.356 1.00 97.44 92 GLU A O 1
ATOM 731 N N . ARG A 1 93 ? -9.783 10.910 -8.378 1.00 98.31 93 ARG A N 1
ATOM 732 C CA . ARG A 1 93 ? -11.176 10.927 -7.912 1.00 98.31 93 ARG A CA 1
ATOM 733 C C . ARG A 1 93 ? -11.350 11.552 -6.523 1.00 98.31 93 ARG A C 1
ATOM 735 O O . ARG A 1 93 ? -12.406 12.122 -6.261 1.00 98.31 93 ARG A O 1
ATOM 742 N N . ILE A 1 94 ? -10.360 11.423 -5.640 1.00 98.50 94 ILE A N 1
ATOM 743 C CA . ILE A 1 94 ? -10.405 11.948 -4.264 1.00 98.50 94 ILE A CA 1
ATOM 744 C C . ILE A 1 94 ? -9.773 13.340 -4.168 1.00 98.50 94 ILE A C 1
ATOM 746 O O . ILE A 1 94 ? -10.283 14.221 -3.473 1.00 98.50 94 ILE A O 1
ATOM 750 N N . MET A 1 95 ? -8.669 13.551 -4.880 1.00 98.00 95 MET A N 1
ATOM 751 C CA . MET A 1 95 ? -7.834 14.750 -4.768 1.00 98.00 95 MET A CA 1
ATOM 752 C C . MET A 1 95 ? -8.141 15.792 -5.847 1.00 98.00 95 MET A C 1
ATOM 754 O O . MET A 1 95 ? -7.824 16.967 -5.675 1.00 98.00 95 MET A O 1
ATOM 758 N N . GLY A 1 96 ? -8.807 15.390 -6.931 1.00 97.19 96 GLY A N 1
ATOM 759 C CA . GLY A 1 96 ? -9.217 16.232 -8.056 1.00 97.19 96 GLY A CA 1
ATOM 760 C C . GLY A 1 96 ? -8.192 16.329 -9.188 1.00 97.19 96 GLY A C 1
ATOM 761 O O . GLY A 1 96 ? -8.558 16.727 -10.290 1.00 97.19 96 GLY A O 1
ATOM 762 N N . THR A 1 97 ? -6.931 15.971 -8.941 1.00 93.56 97 THR A N 1
ATOM 763 C CA . THR A 1 97 ? -5.846 15.927 -9.933 1.00 93.56 97 THR A CA 1
ATOM 764 C C . THR A 1 97 ? -4.868 14.801 -9.595 1.00 93.56 97 THR A C 1
ATOM 766 O O . THR A 1 97 ? -4.929 14.213 -8.515 1.00 93.56 97 THR A O 1
ATOM 769 N N . THR A 1 98 ? -3.944 14.502 -10.511 1.00 91.50 98 THR A N 1
ATOM 770 C CA . THR A 1 98 ? -2.824 13.584 -10.270 1.00 91.50 98 THR A CA 1
ATOM 771 C C . THR A 1 98 ? -1.484 14.296 -10.512 1.00 91.50 98 THR A C 1
ATOM 773 O O . THR A 1 98 ? -1.311 14.911 -11.570 1.00 91.50 98 THR A O 1
ATOM 776 N N . PRO A 1 99 ? -0.517 14.219 -9.572 1.00 93.12 99 PRO A N 1
ATOM 777 C CA . PRO A 1 99 ? 0.814 14.802 -9.748 1.00 93.12 99 PRO A CA 1
ATOM 778 C C . PRO A 1 99 ? 1.767 13.899 -10.548 1.00 93.12 99 PRO A C 1
ATOM 780 O O . PRO A 1 99 ? 2.922 14.269 -10.762 1.00 93.12 99 PRO A O 1
ATOM 783 N N . SER A 1 100 ? 1.307 12.716 -10.971 1.00 90.88 100 SER A N 1
ATOM 784 C CA . SER A 1 100 ? 2.158 11.681 -11.555 1.00 90.88 100 SER A CA 1
ATOM 785 C C . SER A 1 100 ? 2.956 12.162 -12.767 1.00 90.88 100 SER A C 1
ATOM 787 O O . SER A 1 100 ? 2.451 12.761 -13.712 1.00 90.88 100 SER A O 1
ATOM 789 N N . PHE A 1 101 ? 4.243 11.855 -12.752 1.00 85.19 101 PHE A N 1
ATOM 790 C CA . PHE A 1 101 ? 5.142 12.014 -13.875 1.00 85.19 101 PHE A CA 1
ATOM 791 C C . PHE A 1 101 ? 4.791 11.073 -15.038 1.00 85.19 101 PHE A C 1
ATOM 793 O O . PHE A 1 101 ? 4.866 11.479 -16.201 1.00 85.19 101 PHE A O 1
ATOM 800 N N . TYR A 1 102 ? 4.407 9.823 -14.755 1.00 80.44 102 TYR A N 1
ATOM 801 C CA . TYR A 1 102 ? 4.059 8.832 -15.782 1.00 80.44 102 TYR A CA 1
ATOM 802 C C . TYR A 1 102 ? 2.577 8.925 -16.180 1.00 80.44 102 TYR A C 1
ATOM 804 O O . TYR A 1 102 ? 1.766 8.086 -15.797 1.00 80.44 102 TYR A O 1
ATOM 812 N N . GLN A 1 103 ? 2.229 9.944 -16.970 1.00 74.69 103 GLN A N 1
ATOM 813 C CA . GLN A 1 103 ? 0.876 10.184 -17.502 1.00 74.69 103 GLN A CA 1
ATOM 814 C C . GLN A 1 103 ? 0.868 10.200 -19.037 1.00 74.69 103 GLN A C 1
ATOM 816 O O . GLN A 1 103 ? 1.834 10.632 -19.668 1.00 74.69 103 GLN A O 1
ATOM 821 N N . ALA A 1 104 ? -0.229 9.786 -19.669 1.00 65.81 104 ALA A N 1
ATOM 822 C CA . ALA A 1 104 ? -0.413 9.982 -21.109 1.00 65.81 104 ALA A CA 1
ATOM 823 C C . ALA A 1 104 ? -0.857 11.432 -21.424 1.00 65.81 104 ALA A C 1
ATOM 825 O O . ALA A 1 104 ? -1.665 11.980 -20.678 1.00 65.81 104 ALA A O 1
ATOM 826 N N . PRO A 1 105 ? -0.399 12.070 -22.526 1.00 58.19 105 PRO A N 1
ATOM 827 C CA . PRO A 1 105 ? 0.568 11.613 -23.529 1.00 58.19 105 PRO A CA 1
ATOM 828 C C . PRO A 1 105 ? 2.010 12.108 -23.260 1.00 58.19 105 PRO A C 1
ATOM 830 O O . PRO A 1 105 ? 2.740 12.404 -24.208 1.00 58.19 105 PRO A O 1
ATOM 833 N N . ASN A 1 106 ? 2.447 12.234 -21.999 1.00 56.12 106 ASN A N 1
ATOM 834 C CA . ASN A 1 106 ? 3.765 12.786 -21.662 1.00 56.12 106 ASN A CA 1
ATOM 835 C C . ASN A 1 106 ? 4.905 11.823 -22.047 1.00 56.12 106 ASN A C 1
ATOM 837 O O . ASN A 1 106 ? 5.392 11.025 -21.248 1.00 56.12 106 ASN A O 1
ATOM 841 N N . ILE A 1 107 ? 5.381 11.939 -23.288 1.00 54.94 107 ILE A N 1
ATOM 842 C CA . ILE A 1 107 ? 6.633 11.338 -23.759 1.00 54.94 107 ILE A CA 1
ATOM 843 C C . ILE A 1 107 ? 7.768 12.326 -23.462 1.00 54.94 107 ILE A C 1
ATOM 845 O O . ILE A 1 107 ? 8.088 13.187 -24.277 1.00 54.94 107 ILE A O 1
ATOM 849 N N . GLN A 1 108 ? 8.366 12.230 -22.274 1.00 55.09 108 GLN A N 1
ATOM 850 C CA . GLN A 1 108 ? 9.586 12.979 -21.940 1.00 55.09 108 GLN A CA 1
ATOM 851 C C . GLN A 1 108 ? 10.845 12.193 -22.363 1.00 55.09 108 GLN A C 1
ATOM 853 O O . GLN A 1 108 ? 10.832 10.957 -22.333 1.00 55.09 108 GLN A O 1
ATOM 858 N N . PRO A 1 109 ? 11.931 12.879 -22.770 1.00 50.94 109 PRO A N 1
ATOM 859 C CA . PRO A 1 109 ? 13.028 12.288 -23.535 1.00 50.94 109 PRO A CA 1
ATOM 860 C C . PRO A 1 109 ? 13.785 11.174 -22.797 1.00 50.94 109 PRO A C 1
ATOM 862 O O . PRO A 1 109 ? 13.904 11.161 -21.573 1.00 50.94 109 PRO A O 1
ATOM 865 N N . ALA A 1 110 ? 14.340 10.253 -23.589 1.00 52.53 110 ALA A N 1
ATOM 866 C CA . ALA A 1 110 ? 15.014 9.007 -23.206 1.00 52.53 110 ALA A CA 1
ATOM 867 C C . ALA A 1 110 ? 16.292 9.151 -22.340 1.00 52.53 110 ALA A C 1
ATOM 869 O O . ALA A 1 110 ? 17.017 8.177 -22.159 1.00 52.53 110 ALA A O 1
ATOM 870 N N . PHE A 1 111 ? 16.586 10.332 -21.783 1.00 52.44 111 PHE A N 1
ATOM 871 C CA . PHE A 1 111 ? 17.799 10.568 -20.987 1.00 52.44 111 PHE A CA 1
ATOM 872 C C . PHE A 1 111 ? 17.827 9.798 -19.656 1.00 52.44 111 PHE A C 1
ATOM 874 O O . PHE A 1 111 ? 18.905 9.599 -19.108 1.00 52.44 111 PHE A O 1
ATOM 881 N N . LEU A 1 112 ? 16.672 9.361 -19.136 1.00 57.25 112 LEU A N 1
ATOM 882 C CA . LEU A 1 112 ? 16.586 8.627 -17.864 1.00 57.25 112 LEU A CA 1
ATOM 883 C C . LEU A 1 112 ? 16.839 7.118 -18.005 1.00 57.25 112 LEU A C 1
ATOM 885 O O . LEU A 1 112 ? 17.279 6.488 -17.049 1.00 57.25 112 LEU A O 1
ATOM 889 N N . HIS 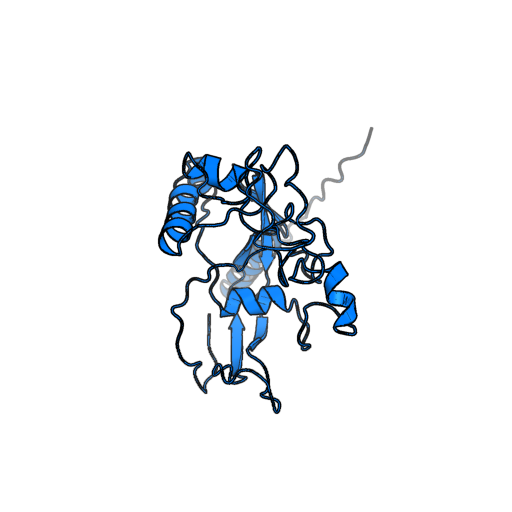A 1 113 ? 16.564 6.529 -19.173 1.00 57.44 113 HIS A N 1
ATOM 890 C CA . HIS A 1 113 ? 16.778 5.103 -19.409 1.00 57.44 113 HIS A CA 1
ATOM 891 C C . HIS A 1 113 ? 16.929 4.830 -20.917 1.00 57.44 113 HIS A C 1
ATOM 893 O O . HIS A 1 113 ? 16.019 5.168 -21.681 1.00 57.44 113 HIS A O 1
ATOM 899 N N . PRO A 1 114 ? 18.026 4.188 -21.370 1.00 62.16 114 PRO A N 1
ATOM 900 C CA . PRO A 1 114 ? 18.343 4.040 -22.796 1.00 62.16 114 PRO A CA 1
ATOM 901 C C . PRO A 1 114 ? 17.305 3.221 -23.580 1.00 62.16 114 PRO A C 1
ATOM 903 O O . PRO A 1 114 ? 17.210 3.359 -24.794 1.00 62.16 114 PRO A O 1
ATOM 906 N N . ASN A 1 115 ? 16.494 2.416 -22.883 1.00 66.75 115 ASN A N 1
ATOM 907 C CA . ASN A 1 115 ? 15.451 1.563 -23.464 1.00 66.75 115 ASN A CA 1
ATOM 908 C C . ASN A 1 115 ? 14.030 1.939 -22.997 1.00 66.75 115 ASN A C 1
ATOM 910 O O . ASN A 1 115 ? 13.172 1.063 -22.859 1.00 66.75 115 ASN A O 1
ATOM 914 N N . ARG A 1 116 ? 13.778 3.216 -22.671 1.00 69.06 116 ARG A N 1
ATOM 915 C CA . ARG A 1 116 ? 12.469 3.655 -22.160 1.00 69.06 116 ARG A CA 1
ATOM 916 C C . ARG A 1 116 ? 11.361 3.434 -23.190 1.00 69.06 116 ARG A C 1
ATOM 918 O O . ARG A 1 116 ? 11.452 3.900 -24.322 1.00 69.06 116 ARG A O 1
ATOM 925 N N . SER A 1 117 ? 10.305 2.733 -22.784 1.00 67.12 117 SER A N 1
ATOM 926 C CA . SER A 1 117 ? 9.057 2.649 -23.556 1.00 67.12 117 SER A CA 1
ATOM 927 C C . SER A 1 117 ? 8.138 3.814 -23.175 1.00 67.12 117 SER A C 1
ATOM 929 O O . SER A 1 117 ? 8.228 4.320 -22.061 1.00 67.12 117 SER A O 1
ATOM 931 N N . ALA A 1 118 ? 7.281 4.267 -24.092 1.00 67.25 118 ALA A N 1
ATOM 932 C CA . ALA A 1 118 ? 6.235 5.222 -23.733 1.00 67.25 118 ALA A CA 1
ATOM 933 C C . ALA A 1 118 ? 5.187 4.537 -22.829 1.00 67.25 118 ALA A C 1
ATOM 935 O O . ALA A 1 118 ? 4.926 3.341 -23.024 1.00 67.25 118 ALA A O 1
ATOM 936 N N . PRO A 1 119 ? 4.567 5.264 -21.879 1.00 67.38 119 PRO A N 1
ATOM 937 C CA . PRO A 1 119 ? 3.435 4.734 -21.130 1.00 67.38 119 PRO A CA 1
ATOM 938 C C . PRO A 1 119 ? 2.284 4.376 -22.080 1.00 67.38 119 PRO A C 1
ATOM 940 O O . PRO A 1 119 ? 2.184 4.900 -23.196 1.00 67.38 119 PRO A O 1
ATOM 943 N N . LYS A 1 120 ? 1.405 3.468 -21.637 1.00 69.25 120 LYS A N 1
ATOM 944 C CA . LYS A 1 120 ? 0.157 3.170 -22.353 1.00 69.25 120 LYS A CA 1
ATOM 945 C C . LYS A 1 120 ? -0.659 4.463 -22.502 1.00 69.25 120 LYS A C 1
ATOM 947 O O . LYS A 1 120 ? -0.538 5.381 -21.696 1.00 69.25 120 LYS A O 1
ATOM 952 N N . SER A 1 121 ? -1.508 4.535 -23.530 1.00 73.88 121 SER A N 1
ATOM 953 C CA . SER A 1 121 ? -2.360 5.711 -23.783 1.00 73.88 121 SER A CA 1
ATOM 954 C C . SER A 1 121 ? -3.361 6.001 -22.660 1.00 73.88 121 SER A C 1
ATOM 956 O O . SER A 1 121 ? -3.898 7.100 -22.599 1.00 73.88 121 SER A O 1
ATOM 958 N N . ASP A 1 122 ? -3.621 5.009 -21.811 1.00 87.31 122 ASP A N 1
ATOM 959 C CA . ASP A 1 122 ? -4.428 5.108 -20.603 1.00 87.31 122 ASP A CA 1
ATOM 960 C C . ASP A 1 122 ? -3.551 4.740 -19.398 1.00 87.31 122 ASP A C 1
ATOM 962 O O . ASP A 1 122 ? -3.051 3.613 -19.315 1.00 87.31 122 ASP A O 1
ATOM 966 N N . THR A 1 123 ? -3.348 5.702 -18.493 1.00 90.81 123 THR A N 1
ATOM 967 C CA . THR A 1 123 ? -2.577 5.529 -17.253 1.00 90.81 123 THR A CA 1
ATOM 968 C C . THR A 1 123 ? -3.457 5.438 -16.008 1.00 90.81 123 THR A C 1
ATOM 970 O O . THR A 1 123 ? -2.942 5.417 -14.895 1.00 90.81 123 THR A O 1
ATOM 973 N N . SER A 1 124 ? -4.780 5.324 -16.162 1.00 94.12 124 SER A N 1
ATOM 974 C CA . SER A 1 124 ? -5.731 5.274 -15.041 1.00 94.12 124 SER A CA 1
ATOM 975 C C . SER A 1 124 ? -5.413 4.182 -14.017 1.00 94.12 124 SER A C 1
ATOM 977 O O . SER A 1 124 ? -5.581 4.409 -12.822 1.00 94.12 124 SER A O 1
ATOM 979 N N . GLY A 1 125 ? -4.930 3.024 -14.482 1.00 95.88 125 GLY A N 1
ATOM 980 C CA . GLY A 1 125 ? -4.540 1.880 -13.652 1.00 95.88 125 GLY A CA 1
ATOM 981 C C . GLY A 1 125 ? -3.077 1.860 -13.200 1.00 95.88 125 GLY A C 1
ATOM 982 O O . GLY A 1 125 ? -2.667 0.886 -12.579 1.00 95.88 125 GLY A O 1
ATOM 983 N N . TYR A 1 126 ? -2.278 2.877 -13.526 1.00 96.50 126 TYR A N 1
ATOM 984 C CA . TYR A 1 126 ? -0.905 3.006 -13.022 1.00 96.50 126 TYR A CA 1
ATOM 985 C C . TYR A 1 126 ? -0.941 3.496 -11.572 1.00 96.50 126 TYR A C 1
ATOM 987 O O . TYR A 1 126 ? -1.896 4.192 -11.211 1.00 96.50 126 TYR A O 1
ATOM 995 N N . PRO A 1 127 ? 0.075 3.195 -10.744 1.00 98.06 127 PRO A N 1
ATOM 996 C CA . PRO A 1 127 ? 0.176 3.795 -9.423 1.00 98.06 127 PRO A CA 1
ATOM 997 C C . PRO A 1 127 ? 0.315 5.311 -9.542 1.00 98.06 127 PRO A C 1
ATOM 999 O O . PRO A 1 127 ? 0.933 5.835 -10.481 1.00 98.06 127 PRO A O 1
ATOM 1002 N N . VAL A 1 128 ? -0.267 6.021 -8.582 1.00 97.88 128 VAL A N 1
ATOM 1003 C CA . VAL A 1 128 ? 0.026 7.436 -8.400 1.00 97.88 128 VAL A CA 1
ATOM 1004 C C . VAL A 1 128 ? 1.433 7.577 -7.814 1.00 97.88 128 VAL A C 1
ATOM 1006 O O . VAL A 1 128 ? 1.784 6.946 -6.824 1.00 97.88 128 VAL A O 1
ATOM 1009 N N . GLU A 1 129 ? 2.254 8.415 -8.435 1.00 94.81 129 GLU A N 1
ATOM 1010 C CA . GLU A 1 129 ? 3.562 8.823 -7.912 1.00 94.81 129 GLU A CA 1
ATOM 1011 C C . GLU A 1 129 ? 3.735 10.346 -7.985 1.00 94.81 129 GLU A C 1
ATOM 1013 O O . GLU A 1 129 ? 2.818 11.043 -8.422 1.00 94.81 129 GLU A O 1
ATOM 1018 N N . LYS A 1 130 ? 4.873 10.866 -7.493 1.00 94.62 130 LYS A N 1
ATOM 1019 C CA . LYS A 1 130 ? 5.081 12.291 -7.136 1.00 94.62 130 LYS A CA 1
ATOM 1020 C C . LYS A 1 130 ? 4.150 12.798 -6.028 1.00 94.62 130 LYS A C 1
ATOM 1022 O O . LYS A 1 130 ? 3.808 13.974 -5.998 1.00 94.62 130 LYS A O 1
ATOM 1027 N N . VAL A 1 131 ? 3.782 11.908 -5.114 1.00 96.12 131 VAL A N 1
ATOM 1028 C CA . VAL A 1 131 ? 2.939 12.192 -3.948 1.00 96.12 131 VAL A CA 1
ATOM 1029 C C . VAL A 1 131 ? 3.840 12.262 -2.714 1.00 96.12 131 VAL A C 1
ATOM 1031 O O . VAL A 1 131 ? 4.647 11.353 -2.490 1.00 96.12 131 VAL A O 1
ATOM 1034 N N . SER A 1 132 ? 3.754 13.351 -1.951 1.00 97.19 132 SER A N 1
ATOM 1035 C CA . SER A 1 132 ? 4.433 13.466 -0.653 1.00 97.19 132 SER A CA 1
ATOM 1036 C C . SER A 1 132 ? 3.747 12.606 0.415 1.00 97.19 132 SER A C 1
ATOM 1038 O O . SER A 1 132 ? 2.651 12.086 0.202 1.00 97.19 132 SER A O 1
ATOM 1040 N N . TRP A 1 133 ? 4.380 12.444 1.575 1.00 97.06 133 TRP A N 1
ATOM 1041 C CA . TRP A 1 133 ? 3.750 11.746 2.697 1.00 97.06 133 TRP A CA 1
ATOM 1042 C C . TRP A 1 133 ? 2.483 12.480 3.168 1.00 97.06 133 TRP A C 1
ATOM 1044 O O . TRP A 1 133 ? 1.459 11.857 3.460 1.00 97.06 133 TRP A O 1
ATOM 1054 N N . GLU A 1 134 ? 2.524 13.814 3.173 1.00 97.25 134 GLU A N 1
ATOM 1055 C CA . GLU A 1 134 ? 1.400 14.680 3.525 1.00 97.25 134 GLU A CA 1
ATOM 1056 C C . GLU A 1 134 ? 0.239 14.508 2.543 1.00 97.25 134 GLU A C 1
ATOM 1058 O O . GLU A 1 134 ? -0.896 14.304 2.967 1.00 97.25 134 GLU A O 1
ATOM 1063 N N . ASP A 1 135 ? 0.526 14.497 1.238 1.00 98.12 135 ASP A N 1
ATOM 1064 C CA . ASP A 1 135 ? -0.483 14.267 0.199 1.00 98.12 135 ASP A CA 1
ATOM 1065 C C . ASP A 1 135 ? -1.127 12.872 0.318 1.00 98.12 135 ASP A C 1
ATOM 1067 O O . ASP A 1 135 ? -2.316 12.697 0.039 1.00 98.12 135 ASP A O 1
ATOM 10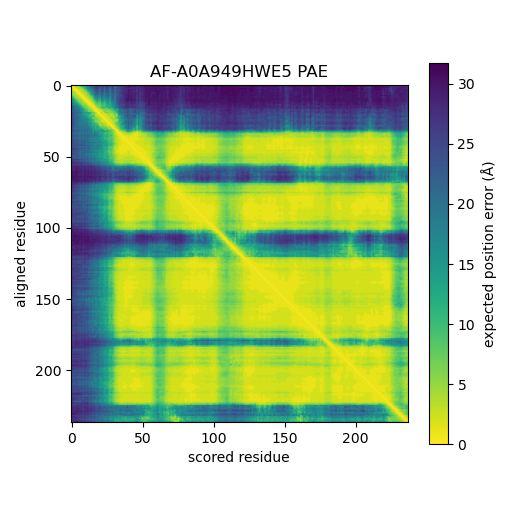71 N N . ALA A 1 136 ? -0.343 11.857 0.700 1.00 98.25 136 ALA A N 1
ATOM 1072 C CA . ALA A 1 136 ? -0.830 10.491 0.884 1.00 98.25 136 ALA A CA 1
ATOM 1073 C C . ALA A 1 136 ? -1.737 10.380 2.122 1.00 98.25 136 ALA A C 1
ATOM 1075 O O . ALA A 1 136 ? -2.787 9.736 2.070 1.00 98.25 136 ALA A O 1
ATOM 1076 N N . THR A 1 137 ? -1.373 11.063 3.209 1.00 97.44 137 THR A N 1
ATOM 1077 C CA . THR A 1 137 ? -2.202 11.161 4.418 1.00 97.44 137 THR A CA 1
ATOM 1078 C C . THR A 1 137 ? -3.498 11.920 4.137 1.00 97.44 137 THR A C 1
ATOM 1080 O O . THR A 1 137 ? -4.575 11.436 4.485 1.00 97.44 137 THR A O 1
ATOM 1083 N N . GLU A 1 138 ? -3.433 13.043 3.417 1.00 98.31 138 GLU A N 1
ATOM 1084 C CA . GLU A 1 138 ? -4.622 13.805 3.020 1.00 98.31 138 GLU A CA 1
ATOM 1085 C C . GLU A 1 138 ? -5.567 12.973 2.136 1.00 98.31 138 GLU A C 1
ATOM 1087 O O . GLU A 1 138 ? -6.787 13.009 2.322 1.00 98.31 138 GLU A O 1
ATOM 1092 N N . PHE A 1 139 ? -5.035 12.171 1.206 1.00 98.69 139 PHE A N 1
ATOM 1093 C CA . PHE A 1 139 ? -5.847 11.233 0.425 1.00 98.69 139 PHE A CA 1
ATOM 1094 C C . PHE A 1 139 ? -6.626 10.268 1.333 1.00 98.69 139 PHE A C 1
ATOM 1096 O O . PHE A 1 139 ? -7.830 10.074 1.137 1.00 98.69 139 PHE A O 1
ATOM 1103 N N . CYS A 1 140 ? -5.972 9.684 2.341 1.00 98.69 140 CYS A N 1
ATOM 1104 C CA . CYS A 1 140 ? -6.611 8.789 3.307 1.00 98.69 140 CYS A CA 1
ATOM 1105 C C . CYS A 1 140 ? -7.704 9.493 4.130 1.00 98.69 140 CYS A C 1
ATOM 1107 O O . CYS A 1 140 ? -8.790 8.933 4.319 1.00 98.69 140 CYS A O 1
ATOM 1109 N N . GLU A 1 141 ? -7.454 10.723 4.578 1.00 98.38 141 GLU A N 1
ATOM 1110 C CA . GLU A 1 141 ? -8.426 11.541 5.313 1.00 98.38 141 GLU A CA 1
ATOM 1111 C C . GLU A 1 141 ? -9.660 11.840 4.453 1.00 98.38 141 GLU A C 1
ATOM 1113 O O . GLU A 1 141 ? -10.787 11.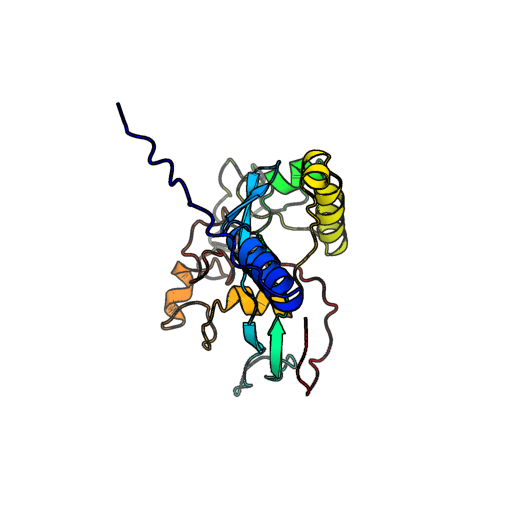521 4.841 1.00 98.38 141 GLU A O 1
ATOM 1118 N N . ARG A 1 142 ? -9.460 12.352 3.233 1.00 98.75 142 ARG A N 1
ATOM 1119 C CA . ARG A 1 142 ? -10.557 12.669 2.306 1.00 98.75 142 ARG A CA 1
ATOM 1120 C C . ARG A 1 142 ? -11.346 11.432 1.879 1.00 98.75 142 ARG A C 1
ATOM 1122 O O . ARG A 1 142 ? -12.568 11.505 1.745 1.00 98.75 142 ARG A O 1
ATOM 1129 N N . LEU A 1 143 ? -10.680 10.291 1.693 1.00 98.75 143 LEU A N 1
ATOM 1130 C CA . LEU A 1 143 ? -11.344 9.016 1.415 1.00 98.75 143 LEU A CA 1
ATOM 1131 C C . LEU A 1 143 ? -12.220 8.572 2.596 1.00 98.75 143 LEU A C 1
ATOM 1133 O O . LEU A 1 143 ? -13.355 8.144 2.390 1.00 98.75 143 LEU A O 1
ATOM 1137 N N . SER A 1 144 ? -11.718 8.712 3.825 1.00 98.50 144 SER A N 1
ATOM 1138 C CA . SER A 1 144 ? -12.483 8.433 5.052 1.00 98.50 144 SER A CA 1
ATOM 1139 C C . SER A 1 144 ? -13.684 9.364 5.207 1.00 98.50 144 SER A C 1
ATOM 1141 O O . SER A 1 144 ? -14.696 8.990 5.799 1.00 98.50 144 SER A O 1
ATOM 1143 N N . ASP A 1 145 ? -13.590 10.575 4.658 1.00 98.50 145 ASP A N 1
ATOM 1144 C CA . ASP A 1 145 ? -14.626 11.591 4.767 1.00 98.50 145 ASP A CA 1
ATOM 1145 C C . ASP A 1 145 ? -15.825 11.404 3.833 1.00 98.50 145 ASP A C 1
ATOM 1147 O O . ASP A 1 145 ? -16.868 12.033 4.076 1.00 98.50 145 ASP A O 1
ATOM 1151 N N . LEU A 1 146 ? -15.717 10.526 2.829 1.00 98.62 146 LEU A N 1
ATOM 1152 C CA . LEU A 1 146 ? -16.816 10.180 1.928 1.00 98.62 146 LEU A CA 1
ATOM 1153 C C . LEU A 1 146 ? -18.027 9.635 2.699 1.00 98.62 146 LEU A C 1
ATOM 1155 O O . LEU A 1 146 ? -17.902 8.854 3.645 1.00 98.62 146 LEU A O 1
ATOM 1159 N N . ALA A 1 147 ? -19.230 10.015 2.262 1.00 98.56 147 ALA A N 1
ATOM 1160 C CA . ALA A 1 147 ? -20.475 9.645 2.935 1.00 98.56 147 ALA A CA 1
ATOM 1161 C C . ALA A 1 147 ? -20.673 8.122 2.998 1.00 98.56 147 ALA A C 1
ATOM 1163 O O . ALA A 1 147 ? -21.101 7.593 4.024 1.00 98.56 147 ALA A O 1
ATOM 1164 N N . GLU A 1 148 ? -20.330 7.416 1.923 1.00 98.38 148 GLU A N 1
ATOM 1165 C CA . GLU A 1 148 ? -20.405 5.961 1.814 1.00 98.38 148 GLU A CA 1
ATOM 1166 C C . GLU A 1 148 ? -19.432 5.261 2.770 1.00 98.38 148 GLU A C 1
ATOM 1168 O O . GLU A 1 148 ? -19.776 4.231 3.351 1.00 98.38 148 GLU A O 1
ATOM 1173 N N . GLU A 1 149 ? -18.240 5.827 2.971 1.00 98.31 149 GLU A N 1
ATOM 1174 C CA . GLU A 1 149 ? -17.220 5.264 3.861 1.00 98.31 149 GLU A CA 1
ATOM 1175 C C . GLU A 1 149 ? -17.557 5.522 5.330 1.00 98.31 149 GLU A C 1
ATOM 1177 O O . GLU A 1 149 ? -17.499 4.595 6.143 1.00 98.31 149 GLU A O 1
ATOM 1182 N N . LYS A 1 150 ? -18.061 6.719 5.653 1.00 98.19 150 LYS A N 1
ATOM 1183 C CA . LYS A 1 150 ? -18.631 7.033 6.972 1.00 98.19 150 LYS A CA 1
ATOM 1184 C C . LYS A 1 150 ? -19.815 6.135 7.313 1.00 98.19 150 LYS A C 1
ATOM 1186 O O . LYS A 1 150 ? -19.873 5.593 8.414 1.00 98.19 150 LYS A O 1
ATOM 1191 N N . ALA A 1 151 ? -20.740 5.933 6.373 1.00 97.94 151 ALA A N 1
ATOM 1192 C CA . ALA A 1 151 ? -21.890 5.048 6.563 1.00 97.94 151 ALA A CA 1
ATOM 1193 C C . ALA A 1 151 ? -21.470 3.585 6.780 1.00 97.94 151 ALA A C 1
ATOM 1195 O O . ALA A 1 151 ? -22.134 2.854 7.515 1.00 97.94 151 ALA A O 1
ATOM 1196 N N . ALA A 1 152 ? -20.360 3.166 6.170 1.00 96.12 152 ALA A N 1
ATOM 1197 C CA . ALA A 1 152 ? -19.769 1.847 6.363 1.00 96.12 152 ALA A CA 1
ATOM 1198 C C . ALA A 1 152 ? -18.834 1.753 7.587 1.00 96.12 152 ALA A C 1
ATOM 1200 O O . ALA A 1 152 ? -18.315 0.669 7.854 1.00 96.12 152 ALA A O 1
ATOM 1201 N N . GLY A 1 153 ? -18.615 2.852 8.321 1.00 96.12 153 GLY A N 1
ATOM 1202 C CA . GLY A 1 153 ? -17.730 2.905 9.487 1.00 96.12 153 GLY A CA 1
ATOM 1203 C C . GLY A 1 153 ? -16.256 2.660 9.154 1.00 96.12 153 GLY A C 1
ATOM 1204 O O . GLY A 1 153 ? -15.548 2.061 9.962 1.00 96.12 153 GLY A O 1
ATOM 1205 N N . ARG A 1 154 ? -15.802 3.051 7.957 1.00 95.88 154 ARG A N 1
ATOM 1206 C CA . ARG A 1 154 ? -14.432 2.811 7.485 1.00 95.88 154 ARG A CA 1
ATOM 1207 C C . ARG A 1 154 ? -13.568 4.049 7.658 1.00 95.88 154 ARG A C 1
ATOM 1209 O O . ARG A 1 154 ? -13.994 5.157 7.354 1.00 95.88 154 ARG A O 1
ATOM 1216 N N . ILE A 1 155 ? -12.347 3.820 8.123 1.00 96.69 155 ILE A N 1
ATOM 1217 C CA . ILE A 1 155 ? -11.306 4.830 8.283 1.00 96.69 155 ILE A CA 1
ATOM 1218 C C . ILE A 1 155 ? -10.076 4.303 7.553 1.00 96.69 155 ILE A C 1
ATOM 1220 O O . ILE A 1 155 ? -9.741 3.124 7.675 1.00 96.69 155 ILE A O 1
ATOM 1224 N N . TYR A 1 156 ? -9.439 5.173 6.784 1.00 98.25 156 TYR A N 1
ATOM 1225 C CA . TYR A 1 156 ? -8.256 4.886 5.990 1.00 98.25 156 TYR A CA 1
ATOM 1226 C C . TYR A 1 156 ? -7.080 5.691 6.533 1.00 98.25 156 TYR A C 1
ATOM 1228 O O . TYR A 1 156 ? -7.235 6.845 6.923 1.00 98.25 156 TYR A O 1
ATOM 1236 N N . HIS A 1 157 ? -5.909 5.072 6.536 1.00 97.44 157 HIS A N 1
ATOM 1237 C CA . HIS A 1 157 ? -4.625 5.671 6.882 1.00 97.44 157 HIS A CA 1
ATOM 1238 C C . HIS A 1 157 ? -3.515 4.881 6.178 1.00 97.44 157 HIS A C 1
ATOM 1240 O O . HIS A 1 157 ? -3.766 3.794 5.646 1.00 97.44 157 HIS A O 1
ATOM 1246 N N . LEU A 1 158 ? -2.295 5.415 6.180 1.00 98.25 158 LEU A N 1
ATOM 1247 C CA . LEU A 1 158 ? -1.113 4.672 5.743 1.00 98.25 158 LEU A CA 1
ATOM 1248 C C . LEU A 1 158 ? -0.877 3.465 6.669 1.00 98.25 158 LEU A C 1
ATOM 1250 O O . LEU A 1 158 ? -1.165 3.566 7.868 1.00 98.25 158 LEU A O 1
ATOM 1254 N N . PRO A 1 159 ? -0.380 2.326 6.156 1.00 97.75 159 PRO A N 1
ATOM 1255 C CA . PRO A 1 159 ? 0.037 1.230 7.020 1.00 97.75 159 PRO A CA 1
ATOM 1256 C C . PRO A 1 159 ? 1.219 1.675 7.881 1.00 97.75 159 PRO A C 1
ATOM 1258 O O . PRO A 1 159 ? 2.012 2.517 7.458 1.00 97.75 159 PRO A O 1
ATOM 1261 N N . THR A 1 160 ? 1.374 1.092 9.065 1.00 96.00 160 THR A N 1
ATOM 1262 C CA . THR A 1 160 ? 2.676 1.168 9.736 1.00 96.00 160 THR A CA 1
ATOM 1263 C C . THR A 1 160 ? 3.707 0.371 8.940 1.00 96.00 160 THR A C 1
ATOM 1265 O O . THR A 1 160 ? 3.361 -0.552 8.196 1.00 96.00 160 THR A O 1
ATOM 1268 N N . GLU A 1 161 ? 4.985 0.679 9.108 1.00 94.44 161 GLU A N 1
ATOM 1269 C CA . GLU A 1 161 ? 6.078 -0.081 8.503 1.00 94.44 161 GLU A CA 1
ATOM 1270 C C . GLU A 1 161 ? 6.010 -1.558 8.926 1.00 94.44 161 GLU A C 1
ATOM 1272 O O . GLU A 1 161 ? 6.127 -2.475 8.110 1.00 94.44 161 GLU A O 1
ATOM 1277 N N . ALA A 1 162 ? 5.688 -1.792 10.201 1.00 94.81 162 ALA A N 1
ATOM 1278 C CA . ALA A 1 162 ? 5.456 -3.113 10.767 1.00 94.81 162 ALA A CA 1
ATOM 1279 C C . ALA A 1 162 ? 4.314 -3.873 10.070 1.00 94.81 162 ALA A C 1
ATOM 1281 O O . ALA A 1 162 ? 4.455 -5.069 9.789 1.00 94.81 162 ALA A O 1
ATOM 1282 N N . GLN A 1 163 ? 3.187 -3.207 9.797 1.00 97.31 163 GLN A N 1
ATOM 1283 C CA . GLN A 1 163 ? 2.064 -3.774 9.044 1.00 97.31 163 GLN A CA 1
ATOM 1284 C C . GLN A 1 163 ? 2.447 -4.053 7.591 1.00 97.31 163 GLN A C 1
ATOM 1286 O O . GLN A 1 163 ? 2.100 -5.118 7.070 1.00 97.31 163 GLN A O 1
ATOM 1291 N N . TRP A 1 164 ? 3.157 -3.121 6.952 1.00 97.94 164 TRP A N 1
ATOM 1292 C CA . TRP A 1 164 ? 3.570 -3.225 5.557 1.00 97.94 164 TRP A CA 1
ATOM 1293 C C . TRP A 1 164 ? 4.519 -4.405 5.345 1.00 97.94 164 TRP A C 1
ATOM 1295 O O . TRP A 1 164 ? 4.246 -5.261 4.504 1.00 97.94 164 TRP A O 1
ATOM 1305 N N . GLU A 1 165 ? 5.573 -4.542 6.155 1.00 96.88 165 GLU A N 1
ATOM 1306 C CA . GLU A 1 165 ? 6.526 -5.648 6.007 1.00 96.88 165 GLU A CA 1
ATOM 1307 C C . GLU A 1 165 ? 5.883 -7.001 6.363 1.00 96.88 165 GLU A C 1
ATOM 1309 O O . GLU A 1 165 ? 6.099 -7.997 5.662 1.00 96.88 165 GLU A O 1
ATOM 1314 N N . TYR A 1 166 ? 5.019 -7.055 7.384 1.00 97.19 166 TYR A N 1
ATOM 1315 C CA . TYR A 1 166 ? 4.253 -8.265 7.706 1.00 97.19 166 TYR A CA 1
ATOM 1316 C C . TYR A 1 166 ? 3.397 -8.725 6.519 1.00 97.19 166 TYR A C 1
ATOM 1318 O O . TYR A 1 166 ? 3.393 -9.909 6.159 1.00 97.19 166 TYR A O 1
ATOM 1326 N N . ALA A 1 167 ? 2.693 -7.777 5.898 1.00 98.12 167 ALA A N 1
ATOM 1327 C CA . ALA A 1 167 ? 1.867 -7.999 4.724 1.00 98.12 167 ALA A CA 1
ATOM 1328 C C . ALA A 1 167 ? 2.698 -8.381 3.494 1.00 98.12 167 ALA A C 1
ATOM 1330 O O . ALA A 1 167 ? 2.311 -9.306 2.777 1.00 98.12 167 ALA A O 1
ATOM 1331 N N . CYS A 1 168 ? 3.852 -7.740 3.289 1.00 97.50 168 CYS A N 1
ATOM 1332 C CA . CYS A 1 168 ? 4.792 -8.041 2.215 1.00 97.50 168 CYS A CA 1
ATOM 1333 C C . CYS A 1 168 ? 5.253 -9.493 2.304 1.00 97.50 168 CYS A C 1
ATOM 1335 O O . CYS A 1 168 ? 5.039 -10.257 1.360 1.00 97.50 168 CYS A O 1
ATOM 1337 N N . ARG A 1 169 ? 5.791 -9.904 3.461 1.00 95.56 169 ARG A N 1
ATOM 1338 C CA . ARG A 1 169 ? 6.314 -11.259 3.698 1.00 95.56 169 ARG A CA 1
ATOM 1339 C C . ARG A 1 169 ? 5.253 -12.341 3.546 1.00 95.56 169 ARG A C 1
ATOM 1341 O O . ARG A 1 169 ? 5.580 -13.447 3.134 1.00 95.56 169 ARG A O 1
ATOM 1348 N N . ALA A 1 170 ? 3.999 -12.064 3.901 1.00 96.19 170 ALA A N 1
ATOM 1349 C CA . ALA A 1 170 ? 2.887 -13.013 3.784 1.00 96.19 170 ALA A CA 1
ATOM 1350 C C . ALA A 1 170 ? 3.182 -14.415 4.370 1.00 96.19 170 ALA A C 1
ATOM 1352 O O . ALA A 1 170 ? 2.724 -15.442 3.864 1.00 96.19 170 ALA A O 1
ATOM 1353 N N . GLY A 1 171 ? 3.959 -14.454 5.458 1.00 93.75 171 GLY A N 1
ATOM 1354 C CA . GLY A 1 171 ? 4.371 -15.676 6.152 1.00 93.75 171 GLY A CA 1
ATOM 1355 C C . GLY A 1 171 ? 5.728 -16.257 5.736 1.00 93.75 171 GLY A C 1
ATOM 1356 O O . GLY A 1 171 ? 6.198 -17.183 6.405 1.00 93.75 171 GLY A O 1
ATOM 1357 N N . THR A 1 172 ? 6.388 -15.731 4.698 1.00 91.94 172 THR A N 1
ATOM 1358 C CA . THR A 1 172 ? 7.758 -16.137 4.352 1.00 91.94 172 THR A CA 1
ATOM 1359 C C . THR A 1 172 ? 8.779 -15.578 5.349 1.00 91.94 172 THR A C 1
ATOM 1361 O O . THR A 1 172 ? 8.528 -14.630 6.096 1.00 91.94 172 THR A O 1
ATOM 1364 N N . LYS A 1 173 ? 9.956 -16.212 5.384 1.00 87.25 173 LYS A N 1
ATOM 1365 C CA . LYS A 1 173 ? 11.126 -15.771 6.169 1.00 87.25 173 LYS A CA 1
ATOM 1366 C C . LYS A 1 173 ? 12.325 -15.410 5.286 1.00 87.25 173 LYS A C 1
ATOM 1368 O O . LYS A 1 173 ? 13.388 -15.094 5.808 1.00 87.25 173 LYS A O 1
ATOM 1373 N N . SER A 1 174 ? 12.174 -15.542 3.972 1.00 83.62 174 SER A N 1
ATOM 1374 C CA . SER A 1 174 ? 13.175 -15.192 2.969 1.00 83.62 174 SER A CA 1
ATOM 1375 C C . SER A 1 174 ? 13.196 -13.677 2.733 1.00 83.62 174 SER A C 1
ATOM 1377 O O . SER A 1 174 ? 12.384 -12.932 3.285 1.00 83.62 174 SER A O 1
ATOM 1379 N N . SER A 1 175 ? 14.136 -13.221 1.904 1.00 83.56 175 SER A N 1
ATOM 1380 C CA . SER A 1 175 ? 14.228 -11.823 1.464 1.00 83.56 175 SER A CA 1
ATOM 1381 C C . SER A 1 175 ? 13.058 -11.383 0.576 1.00 83.56 175 SER A C 1
ATOM 1383 O O . SER A 1 175 ? 12.837 -10.191 0.421 1.00 83.56 175 SER A O 1
ATOM 1385 N N . PHE A 1 176 ? 12.309 -12.330 0.004 1.00 88.81 176 PHE A N 1
ATOM 1386 C CA . PHE A 1 176 ? 11.168 -12.063 -0.868 1.00 88.81 176 PHE A CA 1
ATOM 1387 C C . PHE A 1 176 ? 9.903 -12.763 -0.357 1.00 88.81 176 PHE A C 1
ATOM 1389 O O . PHE A 1 176 ? 9.956 -13.706 0.433 1.00 88.81 176 PHE A O 1
ATOM 1396 N N . SER A 1 177 ? 8.737 -12.331 -0.833 1.00 91.19 177 SER A N 1
ATOM 1397 C CA . SER A 1 177 ? 7.433 -12.902 -0.449 1.00 91.19 177 SER A CA 1
ATOM 1398 C C . SER A 1 177 ? 7.083 -14.205 -1.175 1.00 91.19 177 SER A C 1
ATOM 1400 O O . SER A 1 177 ? 5.972 -14.724 -1.050 1.00 91.19 177 SER A O 1
ATOM 1402 N N . PHE A 1 178 ? 8.035 -14.730 -1.942 1.00 87.62 178 PHE A N 1
ATOM 1403 C CA . PHE A 1 178 ? 7.941 -15.967 -2.693 1.00 87.62 178 PHE A CA 1
ATOM 1404 C C . PHE A 1 178 ? 9.125 -16.878 -2.373 1.00 87.62 178 PHE A C 1
ATOM 1406 O O . PHE A 1 178 ? 10.216 -16.427 -2.009 1.00 87.62 178 PHE A O 1
ATOM 1413 N N . ASP A 1 179 ? 8.896 -18.178 -2.534 1.00 77.62 179 ASP A N 1
ATOM 1414 C CA . ASP A 1 179 ? 9.946 -19.183 -2.455 1.00 77.62 179 ASP A CA 1
ATOM 1415 C C . ASP A 1 179 ? 10.702 -19.234 -3.792 1.00 77.62 179 ASP A C 1
ATOM 1417 O O . ASP A 1 179 ? 10.092 -19.327 -4.861 1.00 77.62 179 ASP A O 1
ATOM 1421 N N . GLY A 1 180 ? 12.035 -19.182 -3.752 1.00 68.19 180 GLY A N 1
ATOM 1422 C CA . GLY A 1 180 ? 12.876 -19.317 -4.942 1.00 68.19 180 GLY A CA 1
ATOM 1423 C C . GLY A 1 180 ? 14.118 -18.434 -4.932 1.00 68.19 180 GLY A C 1
ATOM 1424 O O . GLY A 1 180 ? 14.406 -17.730 -3.967 1.00 68.19 180 GLY A O 1
ATOM 1425 N N . GLU A 1 181 ? 14.860 -18.499 -6.035 1.00 66.69 181 GLU A N 1
ATOM 1426 C CA . GLU A 1 181 ? 16.049 -17.679 -6.261 1.00 66.69 181 GLU A CA 1
ATOM 1427 C C . GLU A 1 181 ? 15.661 -16.220 -6.570 1.00 66.69 181 GLU A C 1
ATOM 1429 O O . GLU A 1 181 ? 14.610 -15.989 -7.179 1.00 66.69 181 GLU A O 1
ATOM 1434 N N . PRO A 1 182 ? 16.525 -15.231 -6.264 1.00 71.88 182 PRO A N 1
ATOM 1435 C CA . PRO A 1 182 ? 16.303 -13.820 -6.608 1.00 71.88 182 PRO A CA 1
ATOM 1436 C C . PRO A 1 182 ? 15.961 -13.575 -8.087 1.00 71.88 182 PRO A C 1
ATOM 1438 O O . PRO A 1 182 ? 15.273 -12.614 -8.417 1.00 71.88 182 PRO A O 1
ATOM 1441 N N . ASN A 1 183 ? 16.381 -14.477 -8.980 1.00 73.44 183 ASN A N 1
ATOM 1442 C CA . ASN A 1 183 ? 16.071 -14.429 -10.411 1.00 73.44 183 ASN A CA 1
ATOM 1443 C C . ASN A 1 183 ? 14.564 -14.497 -10.726 1.00 73.44 183 ASN A C 1
ATOM 1445 O O . ASN A 1 183 ? 14.163 -14.117 -11.824 1.00 73.44 183 ASN A O 1
ATOM 1449 N N . ASN A 1 184 ? 13.726 -14.938 -9.783 1.00 86.25 184 ASN A N 1
ATOM 1450 C CA . ASN A 1 184 ? 12.272 -14.966 -9.951 1.00 86.25 184 ASN A CA 1
ATOM 1451 C C . ASN A 1 184 ? 11.608 -13.605 -9.678 1.00 86.25 184 ASN A C 1
ATOM 1453 O O . ASN A 1 184 ? 10.413 -13.469 -9.927 1.00 86.25 184 ASN A O 1
ATOM 1457 N N . LEU A 1 185 ? 12.347 -12.585 -9.211 1.00 90.88 185 LEU A N 1
ATOM 1458 C CA . LEU A 1 185 ? 11.796 -11.260 -8.889 1.00 90.88 185 LEU A CA 1
ATOM 1459 C C . LEU A 1 185 ? 11.016 -10.639 -10.057 1.00 90.88 185 LEU A C 1
ATOM 1461 O O . LEU A 1 185 ? 9.988 -10.006 -9.838 1.00 90.88 185 LEU A O 1
ATOM 1465 N N . GLY A 1 186 ? 11.440 -10.885 -11.300 1.00 93.44 186 GLY A N 1
ATOM 1466 C CA . GLY A 1 186 ? 10.740 -10.390 -12.487 1.00 93.44 186 GLY A CA 1
ATOM 1467 C C . GLY A 1 186 ? 9.315 -10.923 -12.674 1.00 93.44 186 GLY A C 1
ATOM 1468 O O . GLY A 1 186 ? 8.570 -10.355 -13.467 1.00 93.44 186 GLY A O 1
ATOM 1469 N N . GLU A 1 187 ? 8.919 -11.978 -11.956 1.00 95.12 187 GLU A N 1
ATOM 1470 C CA . GLU A 1 187 ? 7.542 -12.486 -11.938 1.00 95.12 187 GLU A CA 1
ATOM 1471 C C . GLU A 1 187 ? 6.657 -11.809 -10.882 1.00 95.12 187 GLU A C 1
ATOM 1473 O O . GLU A 1 187 ? 5.442 -11.994 -10.927 1.00 95.12 187 GLU A O 1
ATOM 1478 N N . TYR A 1 188 ? 7.245 -11.057 -9.946 1.00 95.69 188 TYR A N 1
ATOM 1479 C CA . TYR A 1 188 ? 6.575 -10.505 -8.761 1.00 95.69 188 TYR A CA 1
ATOM 1480 C C . TYR A 1 188 ? 6.729 -8.986 -8.604 1.00 95.69 188 TYR A C 1
ATOM 1482 O O . TYR A 1 188 ? 5.946 -8.381 -7.879 1.00 95.69 188 TYR A O 1
ATOM 1490 N N . GLY A 1 189 ? 7.718 -8.362 -9.250 1.00 95.44 189 GLY A N 1
ATOM 1491 C CA . GLY A 1 189 ? 7.976 -6.930 -9.119 1.00 95.44 189 GLY A CA 1
ATOM 1492 C C . GLY A 1 189 ? 8.543 -6.280 -10.379 1.00 95.44 189 GLY A C 1
ATOM 1493 O O . GLY A 1 189 ? 9.294 -6.884 -11.153 1.00 95.44 189 GLY A O 1
ATOM 1494 N N . TRP A 1 190 ? 8.189 -5.009 -10.566 1.00 95.56 190 TRP A N 1
ATOM 1495 C CA . TRP A 1 190 ? 8.804 -4.125 -11.552 1.00 95.56 190 TRP A CA 1
ATOM 1496 C C . TRP A 1 190 ? 9.980 -3.384 -10.919 1.00 95.56 190 TRP A C 1
ATOM 1498 O O . TRP A 1 190 ? 9.801 -2.558 -10.032 1.00 95.56 190 TRP A O 1
ATOM 1508 N N . TYR A 1 191 ? 11.191 -3.650 -11.380 1.00 92.31 191 TYR A N 1
ATOM 1509 C CA . TYR A 1 191 ? 12.423 -3.064 -10.862 1.00 92.31 191 TYR A CA 1
ATOM 1510 C C . TYR A 1 191 ? 13.291 -2.540 -12.010 1.00 92.31 191 TYR A C 1
ATOM 1512 O O . TYR A 1 191 ? 12.891 -2.564 -13.176 1.00 92.31 191 TYR A O 1
ATOM 1520 N N . TRP A 1 192 ? 14.476 -2.015 -11.696 1.00 87.12 192 TRP A N 1
ATOM 1521 C CA . TRP A 1 192 ? 15.350 -1.342 -12.665 1.00 87.12 192 TRP A CA 1
ATOM 1522 C C . TRP A 1 192 ? 15.516 -2.106 -13.994 1.00 87.12 192 TRP A C 1
ATOM 1524 O O . TRP A 1 192 ? 15.291 -1.526 -15.056 1.00 87.12 192 TRP A O 1
ATOM 1534 N N . ASP A 1 193 ? 15.800 -3.412 -13.950 1.00 88.88 193 ASP A N 1
ATOM 1535 C CA . ASP A 1 193 ? 16.125 -4.179 -15.160 1.00 88.88 193 ASP A CA 1
ATOM 1536 C C . ASP A 1 193 ? 14.908 -4.512 -16.044 1.00 88.88 193 ASP A C 1
ATOM 1538 O O . ASP A 1 193 ? 15.049 -4.592 -17.267 1.00 88.88 193 ASP A O 1
ATOM 1542 N N . ASN A 1 194 ? 13.711 -4.709 -15.471 1.00 92.00 194 ASN A N 1
ATOM 1543 C CA . ASN A 1 194 ? 12.518 -5.139 -16.224 1.00 92.00 194 ASN A CA 1
ATOM 1544 C C . ASN A 1 194 ? 11.468 -4.029 -16.430 1.00 92.00 194 ASN A C 1
ATOM 1546 O O . ASN A 1 194 ? 10.662 -4.128 -17.356 1.00 92.00 194 ASN A O 1
ATOM 1550 N N . SER A 1 195 ? 11.500 -2.952 -15.637 1.00 89.44 195 SER A N 1
ATOM 1551 C CA . SER A 1 195 ? 10.526 -1.847 -15.686 1.00 89.44 195 SER A CA 1
ATOM 1552 C C . SER A 1 195 ? 10.612 -1.016 -16.964 1.00 89.44 195 SER A C 1
ATOM 1554 O O . SER A 1 195 ? 9.669 -0.306 -17.310 1.00 89.44 195 SER A O 1
ATOM 1556 N N . ARG A 1 196 ? 11.745 -1.078 -17.677 1.00 86.94 196 ARG A N 1
ATOM 1557 C CA . ARG A 1 196 ? 12.048 -0.206 -18.825 1.00 86.94 196 ARG A CA 1
ATOM 1558 C C . ARG A 1 196 ? 11.978 1.283 -18.459 1.00 86.94 196 ARG A C 1
ATOM 1560 O O . ARG A 1 196 ? 11.623 2.104 -19.303 1.00 86.94 196 ARG A O 1
ATOM 1567 N N . GLY A 1 197 ? 12.321 1.633 -17.218 1.00 83.69 197 GLY A N 1
ATOM 1568 C CA . GLY A 1 197 ? 12.380 3.020 -16.756 1.00 83.69 197 GLY A CA 1
ATOM 1569 C C . GLY A 1 197 ? 11.014 3.708 -16.670 1.00 83.69 197 GLY A C 1
ATOM 1570 O O . GLY A 1 197 ? 10.914 4.896 -16.986 1.00 83.69 197 GLY A O 1
ATOM 1571 N N . GLN A 1 198 ? 9.964 2.966 -16.312 1.00 85.75 198 GLN A N 1
ATOM 1572 C CA . GLN A 1 198 ? 8.638 3.510 -16.016 1.00 85.75 198 GLN A CA 1
ATOM 1573 C C . GLN A 1 198 ? 7.878 2.655 -15.000 1.00 85.75 198 GLN A C 1
ATOM 1575 O O . GLN A 1 198 ? 8.197 1.481 -14.822 1.00 85.75 198 GLN A O 1
ATOM 1580 N N . THR A 1 199 ? 6.850 3.238 -14.385 1.00 92.31 199 THR A N 1
ATOM 1581 C CA . THR A 1 199 ? 5.831 2.472 -13.658 1.00 92.31 199 THR A CA 1
ATOM 1582 C C . THR A 1 199 ? 4.965 1.671 -14.632 1.00 92.31 199 THR A C 1
ATOM 1584 O O . THR A 1 199 ? 4.955 1.926 -15.842 1.00 92.31 199 THR A O 1
ATOM 1587 N N . HIS A 1 200 ? 4.243 0.685 -14.112 1.00 93.75 200 HIS A N 1
ATOM 1588 C CA . HIS A 1 200 ? 3.320 -0.168 -14.864 1.00 93.75 200 HIS A CA 1
ATOM 1589 C C . HIS A 1 200 ? 1.954 -0.201 -14.177 1.00 93.75 200 HIS A C 1
ATOM 1591 O O . HIS A 1 200 ? 1.859 0.152 -12.999 1.00 93.75 200 HIS A O 1
ATOM 1597 N N . PRO A 1 201 ? 0.882 -0.601 -14.887 1.00 96.25 201 PRO A N 1
ATOM 1598 C CA . PRO A 1 201 ? -0.404 -0.827 -14.250 1.00 96.25 201 PRO A CA 1
ATOM 1599 C C . PRO A 1 201 ? -0.278 -1.777 -13.062 1.00 96.25 201 PRO A C 1
ATOM 1601 O O . PRO A 1 201 ? 0.434 -2.782 -13.134 1.00 96.25 201 PRO A O 1
ATOM 1604 N N . VAL A 1 202 ? -0.985 -1.452 -11.984 1.00 98.25 202 VAL A N 1
ATOM 1605 C CA . VAL A 1 202 ? -0.956 -2.249 -10.759 1.00 98.25 202 VAL A CA 1
ATOM 1606 C C . VAL A 1 202 ? -1.471 -3.665 -11.017 1.00 98.25 202 VAL A C 1
ATOM 1608 O O . VAL A 1 202 ? -2.420 -3.876 -11.782 1.00 98.25 202 VAL A O 1
ATOM 1611 N N . GLY A 1 203 ? -0.862 -4.648 -10.365 1.00 97.62 203 GLY A N 1
ATOM 1612 C CA . GLY A 1 203 ? -1.313 -6.033 -10.406 1.00 97.62 203 GLY A CA 1
ATOM 1613 C C . GLY A 1 203 ? -1.066 -6.782 -11.716 1.00 97.62 203 GLY A C 1
ATOM 1614 O O . GLY A 1 203 ? -1.757 -7.768 -11.978 1.00 97.62 203 GLY A O 1
ATOM 16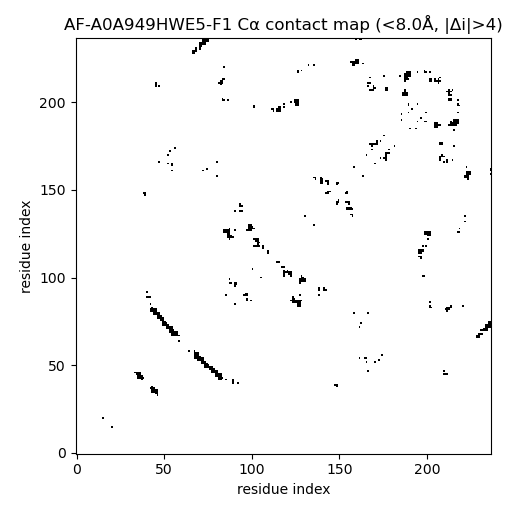15 N N . GLU A 1 204 ? -0.121 -6.338 -12.553 1.00 96.62 204 GLU A N 1
ATOM 1616 C CA . GLU A 1 204 ? 0.250 -7.056 -13.787 1.00 96.62 204 GLU A CA 1
ATOM 1617 C C . GLU A 1 204 ? 1.142 -8.286 -13.539 1.00 96.62 204 GLU A C 1
ATOM 1619 O O . GLU A 1 204 ? 1.181 -9.194 -14.374 1.00 96.62 204 GLU A O 1
ATOM 1624 N N . LEU A 1 205 ? 1.844 -8.332 -12.403 1.00 96.88 205 LEU A N 1
ATOM 1625 C CA . LEU A 1 205 ? 2.709 -9.444 -11.995 1.00 96.88 205 LEU A CA 1
ATOM 1626 C C . LEU A 1 205 ? 2.031 -10.332 -10.937 1.00 96.88 205 LEU A C 1
ATOM 1628 O O . LEU A 1 205 ? 0.865 -10.140 -10.596 1.00 96.88 205 LEU A O 1
ATOM 1632 N N . LYS A 1 206 ? 2.713 -11.378 -10.458 1.00 97.38 206 LYS A N 1
ATOM 1633 C CA . LYS A 1 206 ? 2.141 -12.309 -9.475 1.00 97.38 206 LYS A CA 1
ATOM 1634 C C . LYS A 1 206 ? 2.006 -11.647 -8.098 1.00 97.38 206 LYS A C 1
ATOM 1636 O O . LYS A 1 206 ? 2.928 -10.959 -7.666 1.00 97.38 206 LYS A O 1
ATOM 1641 N N . PRO A 1 207 ? 0.914 -11.920 -7.362 1.00 97.75 207 PRO A N 1
ATOM 1642 C CA . PRO A 1 207 ? 0.802 -11.495 -5.977 1.00 97.75 207 PRO A CA 1
ATOM 1643 C C . PRO A 1 207 ? 1.621 -12.389 -5.041 1.00 97.75 207 PRO A C 1
ATOM 1645 O O . PRO A 1 207 ? 2.000 -13.512 -5.390 1.00 97.75 207 PRO A O 1
ATOM 1648 N N . ASN A 1 208 ? 1.800 -11.936 -3.802 1.00 97.31 208 ASN A N 1
ATOM 1649 C CA . ASN A 1 208 ? 2.267 -12.786 -2.711 1.00 97.31 208 ASN A CA 1
ATOM 1650 C C . ASN A 1 208 ? 1.191 -13.793 -2.246 1.00 97.31 208 ASN A C 1
ATOM 1652 O O . ASN A 1 208 ? 0.051 -13.798 -2.722 1.00 97.31 208 ASN A O 1
ATOM 1656 N N . ALA A 1 209 ? 1.534 -14.638 -1.269 1.00 96.94 209 ALA A N 1
ATOM 1657 C CA . ALA A 1 209 ? 0.646 -15.684 -0.749 1.00 96.94 209 ALA A CA 1
ATOM 1658 C C . ALA A 1 209 ? -0.670 -15.165 -0.130 1.00 96.94 209 ALA A C 1
ATOM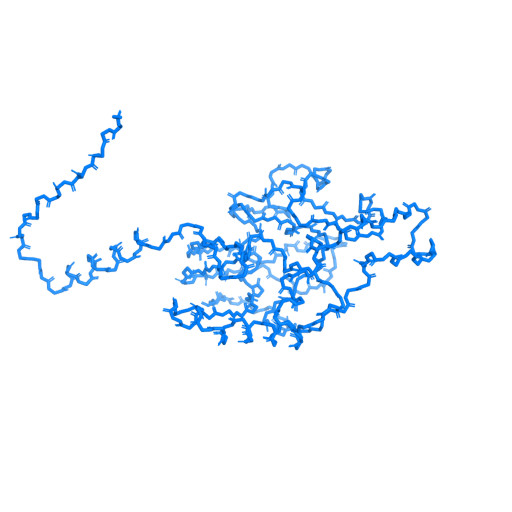 1660 O O . ALA A 1 209 ? -1.615 -15.938 0.039 1.00 96.94 209 ALA A O 1
ATOM 1661 N N . TRP A 1 210 ? -0.757 -13.874 0.205 1.00 97.44 210 TRP A N 1
ATOM 1662 C CA . TRP A 1 210 ? -1.970 -13.241 0.736 1.00 97.44 210 TRP A CA 1
ATOM 1663 C C . TRP A 1 210 ? -2.776 -12.486 -0.323 1.00 97.44 210 TRP A C 1
ATOM 1665 O O . TRP A 1 210 ? -3.845 -11.956 -0.014 1.00 97.44 210 TRP A O 1
ATOM 1675 N N . GLY A 1 211 ? -2.328 -12.495 -1.581 1.00 97.69 211 GLY A N 1
ATOM 1676 C CA . GLY A 1 211 ? -3.028 -11.849 -2.685 1.00 97.69 211 GLY A CA 1
ATOM 1677 C C . GLY A 1 211 ? -2.776 -10.344 -2.775 1.00 97.69 211 GLY A C 1
ATOM 1678 O O . GLY A 1 211 ? -3.645 -9.647 -3.292 1.00 97.69 211 GLY A O 1
ATOM 1679 N N . LEU A 1 212 ? -1.650 -9.857 -2.243 1.00 98.56 212 LEU A N 1
ATOM 1680 C CA . LEU A 1 212 ? -1.172 -8.480 -2.400 1.00 98.56 212 LEU A CA 1
ATOM 1681 C C . LEU A 1 212 ? -0.172 -8.420 -3.554 1.00 98.56 212 LEU A C 1
ATOM 1683 O O . LEU A 1 212 ? 0.670 -9.313 -3.682 1.00 98.56 212 LEU A O 1
ATOM 1687 N N . TYR A 1 213 ? -0.283 -7.397 -4.391 1.00 98.62 213 TYR A N 1
ATOM 1688 C CA . TYR A 1 213 ? 0.537 -7.221 -5.588 1.00 98.62 213 TYR A CA 1
ATOM 1689 C C . TYR A 1 213 ? 1.598 -6.149 -5.373 1.00 98.62 213 TYR A C 1
ATOM 1691 O O . TYR A 1 213 ? 1.507 -5.381 -4.426 1.00 98.62 213 TYR A O 1
ATOM 1699 N N . ASP A 1 214 ? 2.601 -6.136 -6.250 1.00 98.12 214 ASP A N 1
ATOM 1700 C CA . ASP A 1 214 ? 3.598 -5.065 -6.377 1.00 98.12 214 ASP A CA 1
ATOM 1701 C C . ASP A 1 214 ? 4.468 -4.796 -5.127 1.00 98.12 214 ASP A C 1
ATOM 1703 O O . ASP A 1 214 ? 5.381 -3.989 -5.184 1.00 98.12 214 ASP A O 1
ATOM 1707 N N . MET A 1 215 ? 4.343 -5.603 -4.064 1.00 97.69 215 MET A N 1
ATOM 1708 C CA . MET A 1 215 ? 5.119 -5.508 -2.810 1.00 97.69 215 MET A CA 1
ATOM 1709 C C . MET A 1 215 ? 6.659 -5.563 -2.962 1.00 97.69 215 MET A C 1
ATOM 1711 O O . MET A 1 215 ? 7.376 -5.415 -1.974 1.00 97.69 215 MET A O 1
ATOM 1715 N N . HIS A 1 216 ? 7.175 -5.845 -4.166 1.00 95.62 216 HIS A N 1
ATOM 1716 C CA . HIS A 1 216 ? 8.608 -5.923 -4.493 1.00 95.62 216 HIS A CA 1
ATOM 1717 C C . HIS A 1 216 ? 9.012 -5.026 -5.681 1.00 95.62 216 HIS A C 1
ATOM 1719 O O . HIS A 1 216 ? 10.026 -5.293 -6.331 1.00 95.62 216 HIS A O 1
ATOM 1725 N N . GLY A 1 217 ? 8.234 -3.993 -6.025 1.00 95.38 217 GLY A N 1
ATOM 1726 C CA . GLY A 1 217 ? 8.580 -3.079 -7.117 1.00 95.38 217 GLY A CA 1
ATOM 1727 C C . GLY A 1 217 ? 7.474 -2.093 -7.491 1.00 95.38 217 GLY A C 1
ATOM 1728 O O . GLY A 1 217 ? 6.601 -1.805 -6.701 1.00 95.38 217 GLY A O 1
ATOM 1729 N N . ASN A 1 218 ? 7.518 -1.598 -8.728 1.00 97.06 218 ASN A N 1
ATOM 1730 C CA . ASN A 1 218 ? 6.653 -0.553 -9.284 1.00 97.06 218 ASN A CA 1
ATOM 1731 C C . ASN A 1 218 ? 6.922 0.836 -8.682 1.00 97.06 218 ASN A C 1
ATOM 1733 O O . ASN A 1 218 ? 7.685 1.597 -9.292 1.00 97.06 218 ASN A O 1
ATOM 1737 N N . VAL A 1 219 ? 6.383 1.164 -7.505 1.00 97.25 219 VAL A N 1
ATOM 1738 C CA . VAL A 1 219 ? 6.768 2.361 -6.740 1.00 97.25 219 VAL A CA 1
ATOM 1739 C C . VAL A 1 219 ? 7.091 2.020 -5.285 1.00 97.25 219 VAL A C 1
ATOM 1741 O O . VAL A 1 219 ? 6.715 0.984 -4.760 1.00 97.25 219 VAL A O 1
ATOM 1744 N N . SER A 1 220 ? 7.846 2.890 -4.614 1.00 96.38 220 SER A N 1
ATOM 1745 C CA . SER A 1 220 ? 7.986 2.796 -3.157 1.00 96.38 220 SER A CA 1
ATOM 1746 C C . SER A 1 220 ? 6.726 3.334 -2.483 1.00 96.38 220 SER A C 1
ATOM 1748 O O . SER A 1 220 ? 6.181 4.351 -2.915 1.00 96.38 220 SER A O 1
ATOM 1750 N N . GLU A 1 221 ? 6.295 2.676 -1.410 1.00 98.12 221 GLU A N 1
ATOM 1751 C CA . GLU A 1 221 ? 5.037 2.969 -0.724 1.00 98.12 221 GLU A CA 1
ATOM 1752 C C . GLU A 1 221 ? 5.282 3.675 0.616 1.00 98.12 221 GLU A C 1
ATOM 1754 O O . GLU A 1 221 ? 6.108 3.247 1.422 1.00 98.12 221 GLU A O 1
ATOM 1759 N N . TRP A 1 222 ? 4.556 4.767 0.866 1.00 97.81 222 TRP A N 1
ATOM 1760 C CA . TRP A 1 222 ? 4.641 5.491 2.134 1.00 97.81 222 TRP A CA 1
ATOM 1761 C C . TRP A 1 222 ? 4.017 4.690 3.282 1.00 97.81 222 TRP A C 1
ATOM 1763 O O . TRP A 1 222 ? 2.874 4.241 3.187 1.00 97.81 222 TRP A O 1
ATOM 1773 N N . CYS A 1 223 ? 4.748 4.589 4.392 1.00 96.31 223 CYS A N 1
ATOM 1774 C CA . CYS A 1 223 ? 4.244 4.099 5.673 1.00 96.31 223 CYS A CA 1
ATOM 1775 C C . CYS A 1 223 ? 3.998 5.267 6.642 1.00 96.31 223 CYS A C 1
ATOM 1777 O O . CYS A 1 223 ? 4.463 6.387 6.423 1.00 96.31 223 CYS A O 1
ATOM 1779 N N . LEU A 1 224 ? 3.237 5.014 7.706 1.00 91.31 224 LEU A N 1
ATOM 1780 C CA . LEU A 1 224 ? 2.881 6.003 8.724 1.00 91.31 224 LEU A CA 1
ATOM 1781 C C . LEU A 1 224 ? 4.095 6.471 9.543 1.00 91.31 224 LEU A C 1
ATOM 1783 O O . LEU A 1 224 ? 4.124 7.609 10.006 1.00 91.31 224 LEU A O 1
ATOM 1787 N N . ASP A 1 225 ? 5.063 5.582 9.747 1.00 87.06 225 ASP A N 1
ATOM 1788 C CA . ASP A 1 225 ? 6.189 5.774 10.652 1.00 87.06 225 ASP A CA 1
ATOM 1789 C C . ASP A 1 225 ? 7.180 6.835 10.153 1.00 87.06 225 ASP A C 1
ATOM 1791 O O . ASP A 1 225 ? 7.489 6.946 8.964 1.00 87.06 225 ASP A O 1
ATOM 1795 N N . TRP A 1 226 ? 7.738 7.590 11.102 1.00 70.00 226 TRP A N 1
ATOM 1796 C CA . TRP A 1 226 ? 8.965 8.342 10.861 1.00 70.00 226 TRP A CA 1
ATOM 1797 C C . TRP A 1 226 ? 10.141 7.371 10.809 1.00 70.00 226 TRP A C 1
ATOM 1799 O O . TRP A 1 226 ? 10.218 6.449 11.616 1.00 70.00 226 TRP A O 1
ATOM 1809 N N . PHE A 1 227 ? 11.093 7.617 9.911 1.00 57.03 227 PHE A N 1
ATOM 1810 C CA . PHE A 1 227 ? 12.328 6.841 9.878 1.00 57.03 227 PHE A CA 1
ATOM 1811 C C . PHE A 1 227 ? 13.137 7.061 11.168 1.00 57.03 227 PHE A C 1
ATOM 1813 O O . PHE A 1 227 ? 13.609 8.173 11.421 1.00 57.03 227 PHE A O 1
ATOM 1820 N N . ASP A 1 228 ? 13.318 6.002 11.957 1.00 56.81 228 ASP A N 1
ATOM 1821 C CA . ASP A 1 228 ? 14.116 5.989 13.189 1.00 56.81 228 ASP A CA 1
ATOM 1822 C C . ASP A 1 228 ? 14.840 4.634 13.358 1.00 56.81 228 ASP A C 1
ATOM 1824 O O . ASP A 1 228 ? 14.667 3.711 12.562 1.00 56.81 228 ASP A O 1
ATOM 1828 N N . GLN A 1 229 ? 15.699 4.504 14.371 1.00 57.00 229 GLN A N 1
ATOM 1829 C CA . GLN A 1 229 ? 16.347 3.235 14.717 1.00 57.00 229 GLN A CA 1
ATOM 1830 C C . GLN A 1 229 ? 15.342 2.238 15.3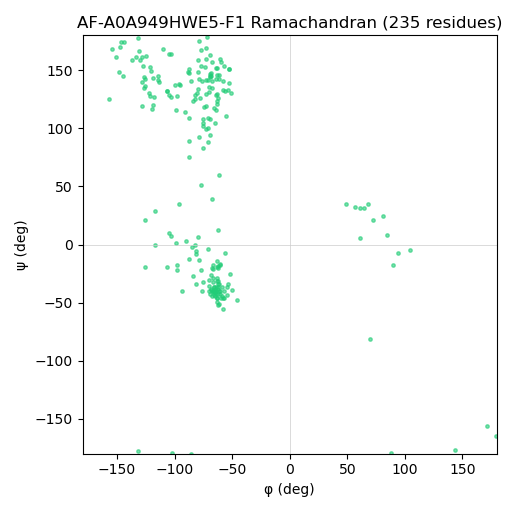09 1.00 57.00 229 GLN A C 1
ATOM 1832 O O . GLN A 1 229 ? 14.579 2.579 16.213 1.00 57.00 229 GLN A O 1
ATOM 1837 N N . TYR A 1 230 ? 15.392 0.977 14.865 1.00 59.41 230 TYR A N 1
ATOM 1838 C CA . TYR A 1 230 ? 14.513 -0.060 15.408 1.00 59.41 230 TYR A CA 1
ATOM 1839 C C . TYR A 1 230 ? 14.846 -0.381 16.873 1.00 59.41 230 TYR A C 1
ATOM 1841 O O . TYR A 1 230 ? 16.022 -0.457 17.248 1.00 59.41 230 TYR A O 1
ATOM 1849 N N . PRO A 1 231 ? 13.826 -0.616 17.715 1.00 61.72 231 PRO A N 1
ATOM 1850 C CA . PRO A 1 231 ? 14.038 -0.973 19.107 1.00 61.72 231 PRO A CA 1
ATOM 1851 C C . PRO A 1 231 ? 14.636 -2.382 19.239 1.00 61.72 231 PRO A C 1
ATOM 1853 O O . PRO A 1 231 ? 14.232 -3.318 18.557 1.00 61.72 231 PRO A O 1
ATOM 1856 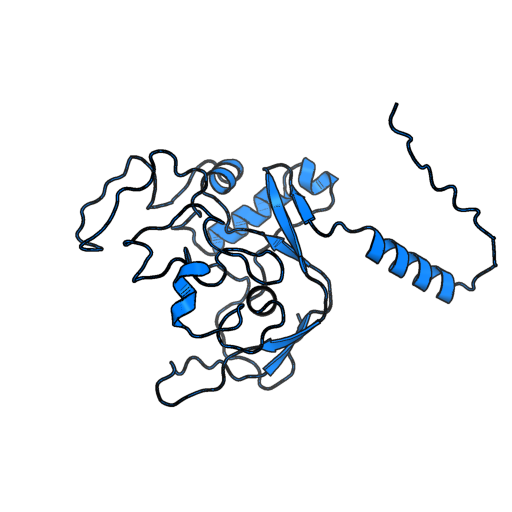N N . GLU A 1 232 ? 15.511 -2.583 20.229 1.00 63.66 232 GLU A N 1
ATOM 1857 C CA . GLU A 1 232 ? 16.044 -3.918 20.575 1.00 63.66 232 GLU A CA 1
ATOM 1858 C C . GLU A 1 232 ? 14.994 -4.840 21.242 1.00 63.66 232 GLU A C 1
ATOM 1860 O O . GLU A 1 232 ? 15.266 -5.997 21.570 1.00 63.66 232 GLU A O 1
ATOM 1865 N N . THR A 1 233 ? 13.782 -4.331 21.493 1.00 66.44 233 THR A N 1
ATOM 1866 C CA . THR A 1 233 ? 12.708 -5.037 22.209 1.00 66.44 233 THR A CA 1
ATOM 1867 C C . THR A 1 233 ? 11.550 -5.408 21.282 1.00 66.44 233 THR A C 1
ATOM 1869 O O . THR A 1 233 ? 11.478 -4.978 20.137 1.00 66.44 233 THR A O 1
ATOM 1872 N N . THR A 1 234 ? 10.635 -6.262 21.758 1.00 71.62 234 THR A N 1
ATOM 1873 C CA . THR A 1 234 ? 9.454 -6.648 20.969 1.00 71.62 234 THR A CA 1
ATOM 1874 C C . THR A 1 234 ? 8.574 -5.430 20.705 1.00 71.62 234 THR A C 1
ATOM 1876 O O . THR A 1 234 ? 8.059 -4.834 21.651 1.00 71.62 234 THR A O 1
ATOM 1879 N N . GLN A 1 235 ? 8.348 -5.121 19.430 1.00 77.38 235 GLN A N 1
ATOM 1880 C CA . GLN A 1 235 ? 7.424 -4.074 19.016 1.00 77.38 235 GLN A CA 1
ATOM 1881 C C . GLN A 1 235 ? 6.007 -4.635 18.915 1.00 77.38 235 GLN A C 1
ATOM 1883 O O . GLN A 1 235 ? 5.764 -5.775 18.499 1.00 77.38 235 GLN A O 1
ATOM 1888 N N . THR A 1 236 ? 5.062 -3.815 19.348 1.00 73.00 236 THR A N 1
ATOM 1889 C CA . THR A 1 236 ? 3.638 -4.076 19.226 1.00 73.00 236 THR A CA 1
ATOM 1890 C C . THR A 1 236 ? 3.048 -2.986 18.358 1.00 73.00 236 THR A C 1
ATOM 1892 O O . THR A 1 236 ? 3.267 -1.813 18.650 1.00 73.00 236 THR A O 1
ATOM 1895 N N . ASP A 1 237 ? 2.345 -3.408 17.317 1.00 68.56 237 ASP A N 1
ATOM 1896 C CA . ASP A 1 237 ? 1.542 -2.540 16.461 1.00 68.56 237 ASP A CA 1
ATOM 1897 C C . ASP A 1 237 ? 0.160 -2.275 17.082 1.00 68.56 237 ASP A C 1
ATOM 1899 O O . ASP A 1 237 ? -0.434 -3.235 17.655 1.00 68.56 237 ASP A O 1
#

Solvent-accessible surface area (backbone atoms only — not comparable to full-atom values): 14503 Å² total; per-residue (Å²): 143,79,87,81,83,77,82,80,78,81,79,78,86,69,94,63,54,75,68,54,48,53,53,49,52,51,54,52,54,67,73,64,62,62,65,63,46,69,52,96,81,67,53,44,28,34,56,43,74,50,50,69,52,72,45,64,50,82,86,51,100,84,56,77,89,63,68,42,60,67,30,48,36,37,41,74,61,66,47,71,43,63,30,44,70,64,21,28,47,58,44,21,73,73,69,74,54,69,70,39,75,85,39,56,88,65,77,72,76,60,86,85,29,94,69,50,66,76,79,55,88,70,37,51,55,18,54,56,40,80,67,52,71,66,57,51,47,49,50,22,48,56,54,28,65,35,69,71,30,49,76,67,72,44,79,52,69,58,46,42,55,71,55,46,52,53,60,40,25,46,82,50,89,62,100,46,42,62,92,77,62,80,86,54,45,75,52,32,24,40,42,83,90,77,34,36,73,52,73,55,52,60,63,79,50,44,50,34,80,74,60,39,26,42,79,67,24,57,67,89,77,77,47,64,60,77,95,71,79,64,64,98,53,76,46,74,102